Protein AF-G1XHP8-F1 (afdb_monomer_lite)

Secondary structure (DSSP, 8-state):
----PPPPPPP-------------STTB---EEEEGGGEE--S-PPP-HHHHHHHHHHHHHH---TTSGGGPEEEEE-HHHHHT---SS-EE---SSPEEESS-HHHHHHHTTTSPTT--EEEEEEEE---HHHHHHHHHHHH----S-HHHHHHHHHHHHHTT-HHHHHHHHTTS-HHHHHHHHHHHH-HHHHHHHHHHTT-GGGSTT--GGGHHHHHHS-------------------

InterPro domains:
  IPR022198 Protein of unknown function DUF3723 [PF12520] (95-225)

Sequence (240 aa):
MSHTGIPFPQRIADRAGNKRLDSQTQGYRGKCRISTRYLRFNNGRVFSEAKVREWRNIFSLGGCDRYSKDLVLAAIVSHDQLSELDFDGNMIQQASSNIECLYGREMITAAQDYLPLRDDWCTLGPNETVQEFLKAEFLERSVRKDEFTDGEIFRKIRLYAQEGNFESSRKWWSRLSPTKANNLKQLLKNNSLSSKFDSLLKFPGLWPDIQLGMFHTLHGAKCPEVWPFQYQAGYGISVD

pLDDT: mean 70.25, std 18.01, range [29.92, 91.69]

Organism: Arthrobotrys oligospora (strain ATCC 24927 / CBS 115.81 / DSM 1491) (NCBI:txid756982)

Foldseek 3Di:
DDDDDDDDDDDDADDPPPDDDDDDDDQFPAKFKEFPVLEDEPQPDDDDPVVLVLLLLLCVQQNDHLPDPLNAWEWEDEPQQVVQTDRVYDYRPDTPHHIYTLDCPSNLVSCVVRDDDPPRMHMYRYGYDDPPVVSVVVNVVNVVSCPDALQRLVLQLLVCVVVVNNSSNRSSLSNDDPVLNVLSVVQVVPVVSSVVVSVCSVPSVVRRPDHSVCSVVVVVPPPVPDDDDDDDDDDDDDDD

Structure (mmCIF, N/CA/C/O backbone):
data_AF-G1XHP8-F1
#
_entry.id   AF-G1XHP8-F1
#
loop_
_atom_site.group_PDB
_atom_site.id
_atom_site.type_symbol
_atom_site.label_atom_id
_atom_site.label_alt_id
_atom_site.label_comp_id
_atom_site.label_asym_id
_atom_site.label_entity_id
_atom_site.label_seq_id
_atom_site.pdbx_PDB_ins_code
_atom_site.Cartn_x
_atom_site.Cartn_y
_atom_site.Cartn_z
_atom_site.occupancy
_atom_site.B_iso_or_equiv
_atom_site.auth_seq_id
_atom_site.auth_comp_id
_atom_site.auth_asym_id
_atom_site.auth_atom_id
_atom_site.pdbx_PDB_model_num
ATOM 1 N N . MET A 1 1 ? 33.772 6.318 -19.692 1.00 35.09 1 MET A N 1
ATOM 2 C CA . MET A 1 1 ? 32.387 6.725 -19.368 1.00 35.09 1 MET A CA 1
ATOM 3 C C . MET A 1 1 ? 31.715 5.527 -18.724 1.00 35.09 1 MET A C 1
ATOM 5 O O . MET A 1 1 ? 31.544 4.510 -19.379 1.00 35.09 1 MET A O 1
ATOM 9 N N . SER A 1 2 ? 31.538 5.577 -17.408 1.00 29.92 2 SER A N 1
ATOM 10 C CA . SER A 1 2 ? 31.219 4.430 -16.557 1.00 29.92 2 SER A CA 1
ATOM 11 C C . SER A 1 2 ? 29.773 3.964 -16.729 1.00 29.92 2 SER A C 1
ATOM 13 O O . SER A 1 2 ? 28.829 4.733 -16.576 1.00 29.92 2 SER A O 1
ATOM 15 N N . HIS A 1 3 ? 29.624 2.672 -17.019 1.00 35.62 3 HIS A N 1
ATOM 16 C CA . HIS A 1 3 ? 28.369 1.935 -16.984 1.00 35.62 3 HIS A CA 1
ATOM 17 C C . HIS A 1 3 ? 27.844 1.864 -15.545 1.00 35.62 3 HIS A C 1
ATOM 19 O O . HIS A 1 3 ? 28.385 1.127 -14.724 1.00 35.62 3 HIS A O 1
ATOM 25 N N . THR A 1 4 ? 26.780 2.596 -15.228 1.00 35.47 4 THR A N 1
ATOM 26 C CA . THR A 1 4 ? 26.027 2.403 -13.984 1.00 35.47 4 THR A CA 1
ATOM 27 C C . THR A 1 4 ? 24.776 1.591 -14.290 1.00 35.47 4 THR A C 1
ATOM 29 O O . THR A 1 4 ? 23.758 2.094 -14.761 1.00 35.47 4 THR A O 1
ATOM 32 N N . GLY A 1 5 ? 24.871 0.281 -14.049 1.00 34.25 5 GLY A N 1
ATOM 33 C CA . GLY A 1 5 ? 23.693 -0.569 -13.933 1.00 34.25 5 GLY A CA 1
ATOM 34 C C . GLY A 1 5 ? 22.759 -0.008 -12.860 1.00 34.25 5 GLY A C 1
ATOM 35 O O . GLY A 1 5 ? 23.216 0.478 -11.826 1.00 34.25 5 GLY A O 1
ATOM 36 N N . ILE A 1 6 ? 21.454 -0.047 -13.131 1.00 35.53 6 ILE A N 1
ATOM 37 C CA . ILE A 1 6 ? 20.409 0.408 -12.208 1.00 35.53 6 ILE A CA 1
ATOM 38 C C . ILE A 1 6 ? 20.620 -0.307 -10.860 1.00 35.53 6 ILE A C 1
ATOM 40 O O . ILE A 1 6 ? 20.561 -1.541 -10.828 1.00 35.53 6 ILE A O 1
ATOM 44 N N . PRO A 1 7 ? 20.885 0.414 -9.756 1.00 34.94 7 PRO A N 1
ATOM 45 C CA . PRO A 1 7 ? 21.160 -0.226 -8.482 1.00 34.94 7 PRO A CA 1
ATOM 46 C C . PRO A 1 7 ? 19.892 -0.912 -7.968 1.00 34.94 7 PRO A C 1
ATOM 48 O O . PRO A 1 7 ? 18.832 -0.296 -7.823 1.00 34.94 7 PRO A O 1
ATOM 51 N N . PHE A 1 8 ? 20.012 -2.213 -7.702 1.00 37.38 8 PHE A N 1
ATOM 52 C CA . PHE A 1 8 ? 19.005 -2.985 -6.983 1.00 37.38 8 PHE A CA 1
ATOM 53 C C . PHE A 1 8 ? 18.802 -2.389 -5.580 1.00 37.38 8 PHE A C 1
ATOM 55 O O . PHE A 1 8 ? 19.777 -2.009 -4.931 1.00 37.38 8 PHE A O 1
ATOM 62 N N . PRO A 1 9 ? 17.559 -2.287 -5.089 1.00 42.09 9 PRO A N 1
ATOM 63 C CA . PRO A 1 9 ? 17.312 -1.573 -3.849 1.00 42.09 9 PRO A CA 1
ATOM 64 C C . PRO A 1 9 ? 17.673 -2.342 -2.586 1.00 42.09 9 PRO A C 1
ATOM 66 O O . PRO A 1 9 ? 17.340 -3.514 -2.433 1.00 42.09 9 PRO A O 1
ATOM 69 N N . GLN A 1 10 ? 18.289 -1.618 -1.653 1.00 34.91 10 GLN A N 1
ATOM 70 C CA . GLN A 1 10 ? 18.453 -2.022 -0.261 1.00 34.91 10 GLN A CA 1
ATOM 71 C C . GLN A 1 10 ? 17.258 -1.578 0.599 1.00 34.91 10 GLN A C 1
ATOM 73 O O . GLN A 1 10 ? 16.575 -0.603 0.277 1.00 34.91 10 GLN A O 1
ATOM 78 N N . ARG A 1 11 ? 17.023 -2.323 1.692 1.00 35.09 11 ARG A N 1
ATOM 79 C CA . ARG A 1 11 ? 15.952 -2.116 2.683 1.00 35.09 11 ARG A CA 1
ATOM 80 C C . ARG A 1 11 ? 16.054 -0.722 3.309 1.00 35.09 11 ARG A C 1
ATOM 82 O O . ARG A 1 11 ? 17.108 -0.368 3.827 1.00 35.09 11 ARG A O 1
ATOM 89 N N . ILE A 1 12 ? 14.959 0.034 3.318 1.00 40.59 12 ILE A N 1
ATOM 90 C CA . ILE A 1 12 ? 14.854 1.292 4.068 1.00 40.59 12 ILE A CA 1
ATOM 91 C C . ILE A 1 12 ? 13.705 1.137 5.061 1.00 40.59 12 ILE A C 1
ATOM 93 O O . ILE A 1 12 ? 12.582 0.845 4.656 1.00 40.59 12 ILE A O 1
ATOM 97 N N . ALA A 1 13 ? 14.014 1.305 6.346 1.00 33.44 13 ALA A N 1
ATOM 98 C CA . ALA A 1 13 ? 13.025 1.455 7.403 1.00 33.44 13 ALA A CA 1
ATOM 99 C C . ALA A 1 13 ? 12.638 2.934 7.560 1.00 33.44 13 ALA A C 1
ATOM 101 O O . ALA A 1 13 ? 13.472 3.825 7.388 1.00 33.44 13 ALA A O 1
ATOM 102 N N . ASP A 1 14 ? 11.356 3.128 7.853 1.00 38.28 14 ASP A N 1
ATOM 103 C CA . ASP A 1 14 ? 10.617 4.300 8.318 1.00 38.28 14 ASP A CA 1
ATOM 104 C C . ASP A 1 14 ? 11.404 5.619 8.431 1.00 38.28 14 ASP A C 1
ATOM 106 O O . ASP A 1 14 ? 12.180 5.848 9.359 1.00 38.28 14 ASP A O 1
ATOM 110 N N . ARG A 1 15 ? 11.114 6.558 7.521 1.00 38.06 15 ARG A N 1
ATOM 111 C CA . ARG A 1 15 ? 11.310 7.990 7.783 1.00 38.06 15 ARG A CA 1
ATOM 112 C C . ARG A 1 15 ? 9.962 8.615 8.098 1.00 38.06 15 ARG A C 1
ATOM 114 O O . ARG A 1 15 ? 8.991 8.367 7.392 1.00 38.06 15 ARG A O 1
ATOM 121 N N . ALA A 1 16 ? 9.947 9.420 9.160 1.00 37.59 16 ALA A N 1
ATOM 122 C CA . ALA A 1 16 ? 8.802 10.159 9.675 1.00 37.59 16 ALA A CA 1
ATOM 123 C C . ALA A 1 16 ? 7.924 10.718 8.541 1.00 37.59 16 ALA A C 1
ATOM 125 O O . ALA A 1 16 ? 8.321 11.635 7.818 1.00 37.59 16 ALA A O 1
ATOM 126 N N . GLY A 1 17 ? 6.735 10.129 8.387 1.00 34.94 17 GLY A N 1
ATOM 127 C CA . GLY A 1 17 ? 5.731 10.531 7.413 1.00 34.94 17 GLY A CA 1
ATOM 128 C C . GLY A 1 17 ? 5.148 11.889 7.785 1.00 34.94 17 GLY A C 1
ATOM 129 O O . GLY A 1 17 ? 4.108 11.976 8.432 1.00 34.94 17 GLY A O 1
ATOM 130 N N . ASN A 1 18 ? 5.828 12.966 7.395 1.00 32.00 18 ASN A N 1
ATOM 131 C CA . ASN A 1 18 ? 5.310 14.316 7.556 1.00 32.00 18 ASN A CA 1
ATOM 132 C C . ASN A 1 18 ? 4.113 14.547 6.620 1.00 32.00 18 ASN A C 1
ATOM 134 O O . ASN A 1 18 ? 4.230 14.435 5.399 1.00 32.00 18 ASN A O 1
ATOM 138 N N . LYS A 1 19 ? 2.981 14.901 7.247 1.00 38.28 19 LYS A N 1
ATOM 139 C CA . LYS A 1 19 ? 1.813 15.640 6.734 1.00 38.28 19 LYS A CA 1
ATOM 140 C C . LYS A 1 19 ? 1.679 15.679 5.208 1.00 38.28 19 LYS A C 1
ATOM 142 O O . LYS A 1 19 ? 2.016 16.688 4.594 1.00 38.28 19 LYS A O 1
ATOM 147 N N . ARG A 1 20 ? 1.096 14.643 4.595 1.00 35.75 20 ARG A N 1
ATOM 148 C CA . ARG A 1 20 ? 0.536 14.772 3.241 1.00 35.75 20 ARG A CA 1
ATOM 149 C C . ARG A 1 20 ? -0.756 13.972 3.011 1.00 35.75 20 ARG A C 1
ATOM 151 O O . ARG A 1 20 ? -0.773 12.746 3.088 1.00 35.75 20 ARG A O 1
ATOM 158 N N . LEU A 1 21 ? -1.759 14.763 2.623 1.00 40.25 21 LEU A N 1
ATOM 159 C CA . LEU A 1 21 ? -2.817 14.555 1.628 1.00 40.25 21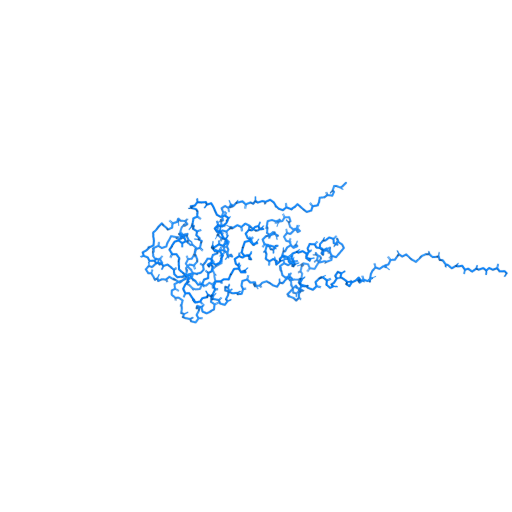 LEU A CA 1
ATOM 160 C C . LEU A 1 21 ? -4.255 14.159 2.033 1.00 40.25 21 LEU A C 1
ATOM 162 O O . LEU A 1 21 ? -4.504 13.152 2.695 1.00 40.25 21 LEU A O 1
ATOM 166 N N . ASP A 1 22 ? -5.121 14.998 1.446 1.00 39.06 22 ASP A N 1
ATOM 167 C CA . ASP A 1 22 ? -6.437 14.841 0.819 1.00 39.06 22 ASP A CA 1
ATOM 168 C C . ASP A 1 22 ? -7.721 14.821 1.657 1.00 39.06 22 ASP A C 1
ATOM 170 O O . ASP A 1 22 ? -8.231 13.802 2.110 1.00 39.06 22 ASP A O 1
ATOM 174 N N . SER A 1 23 ? -8.284 16.028 1.748 1.00 41.09 23 SER A N 1
ATOM 175 C CA . SER A 1 23 ? -9.641 16.399 2.125 1.00 41.09 23 SER A CA 1
ATOM 176 C C . SER A 1 23 ? -10.581 16.312 0.914 1.00 41.09 23 SER A C 1
ATOM 178 O O . SER A 1 23 ? -10.707 17.286 0.172 1.00 41.09 23 SER A O 1
ATOM 180 N N . GLN A 1 24 ? -11.235 15.170 0.687 1.00 43.41 24 GLN A N 1
ATOM 181 C CA . GLN A 1 24 ? -12.361 15.097 -0.267 1.00 43.41 24 GLN A CA 1
ATOM 182 C C . GLN A 1 24 ? -13.578 14.300 0.228 1.00 43.41 24 GLN A C 1
ATOM 184 O O . GLN A 1 24 ? -14.598 14.276 -0.455 1.00 43.41 24 GLN A O 1
ATOM 189 N N . THR A 1 25 ? -13.536 13.712 1.425 1.00 47.50 25 THR A N 1
ATOM 190 C CA . THR A 1 25 ? -14.669 12.956 1.982 1.00 47.50 25 THR A CA 1
ATOM 191 C C . THR A 1 25 ? -15.315 13.713 3.137 1.00 47.50 25 THR A C 1
ATOM 193 O O . THR A 1 25 ? -14.674 14.002 4.148 1.00 47.50 25 THR A O 1
ATOM 196 N N . GLN A 1 26 ? -16.602 14.030 2.996 1.00 45.69 26 GLN A N 1
ATOM 197 C CA . GLN A 1 26 ? -17.422 14.574 4.076 1.00 45.69 26 GLN A CA 1
ATOM 198 C C . GLN A 1 26 ? -17.461 13.556 5.234 1.00 45.69 26 GLN A C 1
ATOM 200 O O . GLN A 1 26 ? -17.794 12.396 5.014 1.00 45.69 26 GLN A O 1
ATOM 205 N N . GLY A 1 27 ? -17.069 13.973 6.444 1.00 56.28 27 GLY A N 1
ATOM 206 C CA . GLY A 1 27 ? -16.978 13.098 7.627 1.00 56.28 27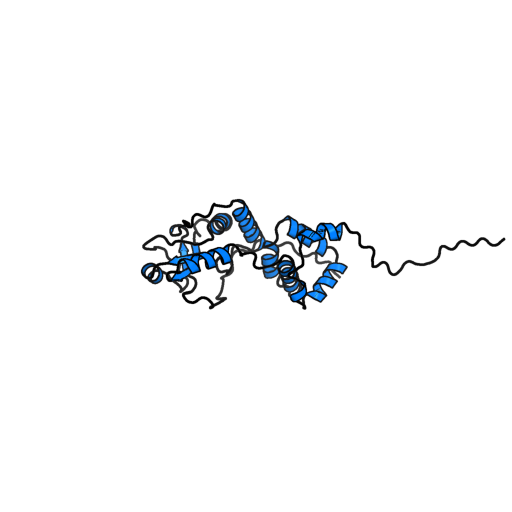 GLY A CA 1
ATOM 207 C C . GLY A 1 27 ? -15.578 12.553 7.949 1.00 56.28 27 GLY A C 1
ATOM 208 O O . GLY A 1 27 ? -15.402 11.937 8.999 1.00 56.28 27 GLY A O 1
ATOM 209 N N . TYR A 1 28 ? -14.571 12.814 7.109 1.00 63.72 28 TYR A N 1
ATOM 210 C CA . TYR A 1 28 ? -13.183 12.462 7.412 1.00 63.72 28 TYR A CA 1
ATOM 211 C C . TYR A 1 28 ? -12.579 13.436 8.435 1.00 63.72 28 TYR A C 1
ATOM 213 O O . TYR A 1 28 ? -12.455 14.633 8.169 1.00 63.72 28 TYR A O 1
ATOM 221 N N . ARG A 1 29 ? -12.182 12.922 9.606 1.00 64.56 29 ARG A N 1
ATOM 222 C CA . ARG A 1 29 ? -11.625 13.727 10.715 1.00 64.56 29 ARG A CA 1
ATOM 223 C C . ARG A 1 29 ? -10.098 13.790 10.746 1.00 64.56 29 ARG A C 1
ATOM 225 O O . ARG A 1 29 ? -9.539 14.584 11.493 1.00 64.56 29 ARG A O 1
ATOM 232 N N . GLY A 1 30 ? -9.423 12.993 9.920 1.00 71.00 30 GLY A N 1
ATOM 233 C CA . GLY A 1 30 ? -7.965 12.909 9.885 1.00 71.00 30 GLY A CA 1
ATOM 234 C C . GLY A 1 30 ? -7.466 11.486 10.098 1.00 71.00 30 GLY A C 1
ATOM 235 O O . GLY A 1 30 ? -8.184 10.521 9.845 1.00 71.00 30 GLY A O 1
ATOM 236 N N . LYS A 1 31 ? -6.212 11.360 10.537 1.00 78.81 31 LYS A N 1
ATOM 237 C CA . LYS A 1 31 ? -5.545 10.076 10.773 1.00 78.81 31 LYS A CA 1
ATOM 238 C C . LYS A 1 31 ? -5.202 9.936 12.252 1.00 78.81 31 LYS A C 1
ATOM 240 O O . LYS A 1 31 ? -4.609 10.856 12.802 1.00 78.81 31 LYS A O 1
ATOM 245 N N . CYS A 1 32 ? -5.495 8.793 12.861 1.00 80.88 32 CYS A N 1
ATOM 246 C CA . CYS A 1 32 ? -5.086 8.489 14.236 1.00 80.88 32 CYS A CA 1
ATOM 247 C C . CYS A 1 32 ? -4.262 7.197 14.305 1.00 80.88 32 CYS A C 1
ATOM 249 O O . CYS A 1 32 ? -4.297 6.363 13.392 1.00 80.88 32 CYS A O 1
ATOM 251 N N . ARG A 1 33 ? -3.482 7.042 15.379 1.00 86.00 33 ARG A N 1
ATOM 252 C CA . ARG A 1 33 ? -2.693 5.832 15.648 1.00 86.00 33 ARG A CA 1
ATOM 253 C C . ARG A 1 33 ? -3.411 4.992 16.689 1.00 86.00 33 ARG A C 1
ATOM 255 O O . ARG A 1 33 ? -3.658 5.463 17.797 1.00 86.00 33 ARG A O 1
ATOM 262 N N . ILE A 1 34 ? -3.669 3.733 16.367 1.00 85.06 34 ILE A N 1
ATOM 263 C CA . ILE A 1 34 ? -4.301 2.800 17.300 1.00 85.06 34 ILE A CA 1
ATOM 264 C C . ILE A 1 34 ? -3.567 1.469 17.318 1.00 85.06 34 ILE A C 1
ATOM 266 O O . ILE A 1 34 ? -3.048 1.025 16.291 1.00 85.06 34 ILE A O 1
ATOM 270 N N . SER A 1 35 ? -3.567 0.805 18.472 1.00 86.31 35 SER A N 1
ATOM 271 C CA . SER A 1 35 ? -3.122 -0.583 18.543 1.00 86.31 35 SER A CA 1
ATOM 272 C C . SER A 1 35 ? -4.072 -1.507 17.774 1.00 86.31 35 SER A C 1
ATOM 274 O O . SER A 1 35 ? -5.296 -1.448 17.912 1.00 86.31 35 SER A O 1
ATOM 276 N N . THR A 1 36 ? -3.485 -2.421 17.006 1.00 85.81 36 THR A N 1
ATOM 277 C CA . THR A 1 36 ? -4.177 -3.441 16.206 1.00 85.81 36 THR A CA 1
ATOM 278 C C . THR A 1 36 ? -5.080 -4.352 17.043 1.00 85.81 36 THR A C 1
ATOM 280 O O . THR A 1 36 ? -6.039 -4.910 16.511 1.00 85.81 36 THR A O 1
ATOM 283 N N . ARG A 1 37 ? -4.853 -4.447 18.363 1.00 87.00 37 ARG A N 1
ATOM 284 C CA . ARG A 1 37 ? -5.683 -5.227 19.301 1.00 87.00 37 ARG A CA 1
ATOM 285 C C . ARG A 1 37 ? -7.143 -4.763 19.368 1.00 87.00 37 ARG A C 1
ATOM 287 O O . ARG A 1 37 ? -8.032 -5.587 19.604 1.00 87.00 37 ARG A O 1
ATOM 294 N N . TYR A 1 38 ? -7.377 -3.467 19.147 1.00 87.69 38 TYR A N 1
ATOM 295 C CA . TYR A 1 38 ? -8.698 -2.837 19.215 1.00 87.69 38 TYR A CA 1
ATOM 296 C C . TYR A 1 38 ? -9.468 -2.927 17.895 1.00 87.69 38 TYR A C 1
ATOM 298 O O . TYR A 1 38 ? -10.616 -2.503 17.826 1.00 87.69 38 TYR A O 1
ATOM 306 N N . LEU A 1 39 ? -8.865 -3.478 16.840 1.00 88.31 39 LEU A N 1
ATOM 307 C CA . LEU A 1 39 ? -9.502 -3.583 15.533 1.00 88.31 39 LEU A CA 1
ATOM 308 C C . LEU A 1 39 ? -10.309 -4.873 15.409 1.00 88.31 39 LEU A C 1
ATOM 310 O O . LEU A 1 39 ? -9.909 -5.942 15.888 1.00 88.31 39 LEU A O 1
ATOM 314 N N . ARG A 1 40 ? -11.436 -4.791 14.707 1.00 89.56 40 ARG A N 1
ATOM 315 C CA . ARG A 1 40 ? -12.266 -5.942 14.336 1.00 89.56 40 ARG A CA 1
ATOM 316 C C . ARG A 1 40 ? -12.617 -5.881 12.859 1.00 89.56 40 ARG A C 1
ATOM 318 O O . ARG A 1 40 ? -12.862 -4.814 12.313 1.00 89.56 40 ARG A O 1
ATOM 325 N N . PHE A 1 41 ? -12.646 -7.044 12.218 1.00 87.19 41 PHE A N 1
ATOM 326 C CA . PHE A 1 41 ? -12.898 -7.190 10.785 1.00 87.19 41 PHE A CA 1
ATOM 327 C C . PHE A 1 41 ? -14.066 -8.157 10.586 1.00 87.19 41 PHE A C 1
ATOM 329 O O . PHE A 1 41 ? -13.854 -9.334 10.294 1.00 87.19 41 PHE A O 1
ATOM 336 N N . ASN A 1 42 ? -15.290 -7.662 10.785 1.00 78.81 42 ASN A N 1
ATOM 337 C CA . ASN A 1 42 ? -16.506 -8.486 10.838 1.00 78.81 42 ASN A CA 1
ATOM 338 C C . ASN A 1 42 ? -17.411 -8.330 9.603 1.00 78.81 42 ASN A C 1
ATOM 340 O O . ASN A 1 42 ? -18.535 -8.814 9.581 1.00 78.81 42 ASN A O 1
ATOM 344 N N . ASN A 1 43 ? -16.895 -7.726 8.535 1.00 72.94 43 ASN A N 1
ATOM 345 C CA . ASN A 1 43 ? -17.610 -7.422 7.290 1.00 72.94 43 ASN A CA 1
ATOM 346 C C . ASN A 1 43 ? -17.961 -8.644 6.403 1.00 72.94 43 ASN A C 1
ATOM 348 O O . ASN A 1 43 ? -18.209 -8.478 5.210 1.00 72.94 43 ASN A O 1
ATOM 352 N N . GLY A 1 44 ? -17.885 -9.873 6.924 1.00 72.69 44 GLY A N 1
ATOM 353 C CA . GLY A 1 44 ? -18.167 -11.106 6.175 1.00 72.69 44 GLY A CA 1
ATOM 354 C C . GLY A 1 44 ? -17.177 -11.449 5.051 1.00 72.69 44 GLY A C 1
ATOM 355 O O . GLY A 1 44 ? -17.376 -12.436 4.344 1.00 72.69 44 GLY A O 1
ATOM 356 N N . ARG A 1 45 ? -16.092 -10.682 4.855 1.00 75.56 45 ARG A N 1
ATOM 357 C CA . ARG A 1 45 ? -15.125 -10.960 3.783 1.00 75.56 45 ARG A CA 1
ATOM 358 C C . ARG A 1 45 ? -14.251 -12.158 4.126 1.00 75.56 45 ARG A C 1
ATOM 360 O O . ARG A 1 45 ? -13.593 -12.197 5.170 1.00 75.56 45 ARG A O 1
ATOM 367 N N . VAL A 1 46 ? -14.162 -13.087 3.178 1.00 82.62 46 VAL A N 1
ATOM 368 C CA . VAL A 1 46 ? -13.250 -14.232 3.253 1.00 82.62 46 VAL A CA 1
ATOM 369 C C . VAL A 1 46 ? -11.806 -13.737 3.266 1.00 82.62 46 VAL A C 1
ATOM 371 O O . VAL A 1 46 ? -11.417 -12.876 2.473 1.00 82.62 46 VAL A O 1
ATOM 374 N N . PHE A 1 47 ? -11.022 -14.267 4.200 1.00 85.50 47 PHE A N 1
ATOM 375 C CA . PHE A 1 47 ? -9.597 -13.984 4.289 1.00 85.50 47 PHE A CA 1
ATOM 376 C C . PHE A 1 47 ? -8.861 -14.558 3.080 1.00 85.50 47 PHE A C 1
ATOM 378 O O . PHE A 1 47 ? -9.095 -15.698 2.687 1.00 85.50 47 PHE A O 1
ATOM 385 N N . SER A 1 48 ? -7.976 -13.764 2.478 1.00 86.44 48 SER A N 1
ATOM 386 C CA . SER A 1 48 ? -7.292 -14.138 1.238 1.00 86.44 48 SER A CA 1
ATOM 387 C C . SER A 1 48 ? -5.778 -14.155 1.407 1.00 86.44 48 SER A C 1
ATOM 389 O O . SER A 1 48 ? -5.116 -13.123 1.295 1.00 86.44 48 SER A O 1
ATOM 391 N N . GLU A 1 49 ? -5.214 -15.352 1.551 1.00 88.00 49 GLU A N 1
ATOM 392 C CA . GLU A 1 49 ? -3.762 -15.583 1.576 1.00 88.00 49 GLU A CA 1
ATOM 393 C C . GLU A 1 49 ? -3.039 -15.034 0.338 1.00 88.00 49 GLU A C 1
ATOM 395 O O . GLU A 1 49 ? -1.915 -14.541 0.416 1.00 88.00 49 GLU A O 1
ATOM 40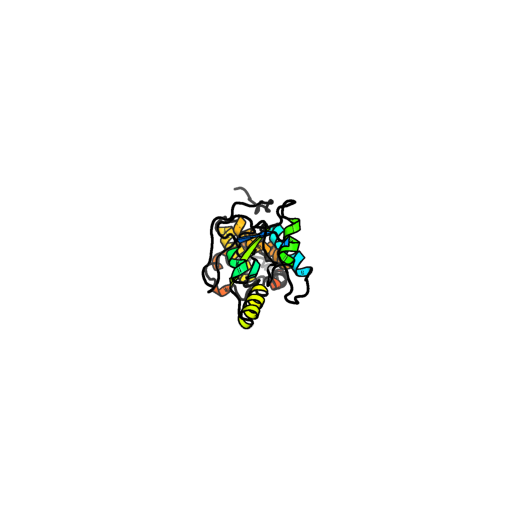0 N N . ALA A 1 50 ? -3.692 -15.064 -0.828 1.00 82.31 50 ALA A N 1
ATOM 401 C CA . ALA A 1 50 ? -3.136 -14.472 -2.042 1.00 82.31 50 ALA A CA 1
ATOM 402 C C . ALA A 1 50 ? -2.914 -12.957 -1.898 1.00 82.31 50 ALA A C 1
ATOM 404 O O . ALA A 1 50 ? -1.873 -12.454 -2.316 1.00 82.31 50 ALA A O 1
ATOM 405 N N . LYS A 1 51 ? -3.838 -12.256 -1.227 1.00 83.12 51 LYS A N 1
ATOM 406 C CA . LYS A 1 51 ? -3.725 -10.812 -0.966 1.00 83.12 51 LYS A CA 1
ATOM 407 C C . LYS A 1 51 ? -2.680 -10.518 0.103 1.00 83.12 51 LYS A C 1
ATOM 409 O O . LYS A 1 51 ? -1.982 -9.518 0.007 1.00 83.12 51 LYS A O 1
ATOM 414 N N . VAL A 1 52 ? -2.524 -11.394 1.097 1.00 87.50 52 VAL A N 1
ATOM 415 C CA . VAL A 1 52 ? -1.431 -11.279 2.077 1.00 87.50 52 VAL A CA 1
ATOM 416 C C . VAL A 1 52 ? -0.076 -11.357 1.368 1.00 87.50 52 VAL A C 1
ATOM 418 O O . VAL A 1 52 ? 0.792 -10.521 1.605 1.00 87.50 52 VAL A O 1
ATOM 421 N N . ARG A 1 53 ? 0.110 -12.319 0.452 1.00 85.56 53 ARG A N 1
ATOM 422 C CA . ARG A 1 53 ? 1.344 -12.424 -0.352 1.00 85.56 53 ARG A CA 1
ATOM 423 C C . ARG A 1 53 ? 1.592 -11.186 -1.209 1.00 85.56 53 ARG A C 1
ATOM 425 O O . ARG A 1 53 ? 2.731 -10.747 -1.326 1.00 85.56 53 ARG A O 1
ATOM 432 N N . GLU A 1 54 ? 0.541 -10.621 -1.786 1.00 82.12 54 GLU A N 1
ATOM 433 C CA . GLU A 1 54 ? 0.620 -9.372 -2.538 1.00 82.12 54 GLU A CA 1
ATOM 434 C C . GLU A 1 54 ? 1.092 -8.206 -1.657 1.00 82.12 54 GLU A C 1
ATOM 436 O O . GLU A 1 54 ? 2.071 -7.544 -1.997 1.00 82.12 54 GLU A O 1
ATOM 441 N N . TRP A 1 55 ? 0.502 -8.026 -0.471 1.00 85.50 55 TRP A N 1
ATOM 442 C CA . TRP A 1 55 ? 0.947 -7.017 0.495 1.00 85.50 55 TRP A CA 1
ATOM 443 C C . TRP A 1 55 ? 2.393 -7.219 0.951 1.00 85.50 55 TRP A C 1
ATOM 445 O O . TRP A 1 55 ? 3.147 -6.252 1.029 1.00 85.50 55 TRP A O 1
ATOM 455 N N . ARG A 1 56 ? 2.823 -8.463 1.184 1.00 85.88 56 ARG A N 1
ATOM 456 C CA . ARG A 1 56 ? 4.232 -8.770 1.482 1.00 85.88 56 ARG A CA 1
ATOM 457 C C . ARG A 1 56 ? 5.155 -8.330 0.349 1.00 85.88 56 ARG A C 1
ATOM 459 O O . ARG A 1 56 ? 6.185 -7.714 0.605 1.00 85.88 56 ARG A O 1
ATOM 466 N N . ASN A 1 57 ? 4.778 -8.576 -0.906 1.00 81.50 57 ASN A N 1
ATOM 467 C CA . ASN A 1 57 ? 5.550 -8.087 -2.049 1.00 81.50 57 ASN A CA 1
ATOM 468 C C . ASN A 1 57 ? 5.611 -6.553 -2.058 1.00 81.50 57 ASN A C 1
ATOM 470 O O . ASN A 1 57 ? 6.702 -5.995 -2.215 1.00 81.50 57 ASN A O 1
ATOM 474 N N . ILE A 1 58 ? 4.480 -5.883 -1.803 1.00 79.94 58 ILE A N 1
ATOM 475 C CA . ILE A 1 58 ? 4.406 -4.421 -1.696 1.00 79.94 58 ILE A CA 1
ATOM 476 C C . ILE A 1 58 ? 5.392 -3.907 -0.639 1.00 79.94 58 ILE A C 1
ATOM 478 O O . ILE A 1 58 ? 6.216 -3.041 -0.943 1.00 79.94 58 ILE A O 1
ATOM 482 N N . PHE A 1 59 ? 5.370 -4.480 0.565 1.00 82.56 59 PHE A N 1
ATOM 483 C CA . PHE A 1 59 ? 6.247 -4.086 1.671 1.00 82.56 59 PHE A CA 1
ATOM 484 C C . PHE A 1 59 ? 7.715 -4.414 1.421 1.00 82.56 59 PHE A C 1
ATOM 486 O O . PHE A 1 59 ? 8.585 -3.604 1.736 1.00 82.56 59 PHE A O 1
ATOM 493 N N . SER A 1 60 ? 8.008 -5.554 0.793 1.00 79.88 60 SER A N 1
ATOM 494 C CA . SER A 1 60 ? 9.382 -5.951 0.473 1.00 79.88 60 SER A CA 1
ATOM 495 C C . SER A 1 60 ? 10.092 -4.968 -0.463 1.00 79.88 60 SER A C 1
ATOM 497 O O . SER A 1 60 ? 11.305 -4.790 -0.357 1.00 79.88 60 SER A O 1
ATOM 499 N N . LEU A 1 61 ? 9.344 -4.323 -1.364 1.00 72.38 61 LEU A N 1
ATOM 500 C CA . LEU A 1 61 ? 9.880 -3.442 -2.404 1.00 72.38 61 LEU A CA 1
ATOM 501 C C . LEU A 1 61 ? 9.720 -1.953 -2.071 1.00 72.38 61 LEU A C 1
ATOM 503 O O . LEU A 1 61 ? 10.601 -1.156 -2.399 1.00 72.38 61 LEU A O 1
ATOM 507 N N . GLY A 1 62 ? 8.597 -1.571 -1.457 1.00 68.94 62 GLY A N 1
ATOM 508 C CA . GLY A 1 62 ? 8.226 -0.180 -1.182 1.00 68.94 62 GLY A CA 1
ATOM 509 C C . GLY A 1 62 ? 8.388 0.258 0.275 1.00 68.94 62 GLY A C 1
ATOM 510 O O . GLY A 1 62 ? 8.274 1.454 0.545 1.00 68.94 62 GLY A O 1
ATOM 511 N N . GLY A 1 63 ? 8.662 -0.679 1.189 1.00 74.62 63 GLY A N 1
ATOM 512 C CA . GLY A 1 63 ? 8.617 -0.454 2.634 1.00 74.62 63 GLY A CA 1
ATOM 513 C C . GLY A 1 63 ? 7.191 -0.479 3.198 1.00 74.62 63 GLY A C 1
ATOM 514 O O . GLY A 1 63 ? 6.208 -0.508 2.456 1.00 74.62 63 GLY A O 1
ATOM 515 N N . CYS A 1 64 ? 7.078 -0.466 4.526 1.00 77.12 64 CYS A N 1
ATOM 516 C CA . CYS A 1 64 ? 5.808 -0.463 5.257 1.00 77.12 64 CYS A CA 1
ATOM 517 C C . CYS A 1 64 ? 5.530 0.925 5.871 1.00 77.12 64 CYS A C 1
ATOM 519 O O . CYS A 1 64 ? 5.444 1.084 7.086 1.00 77.12 64 CYS A O 1
ATOM 521 N N . ASP A 1 65 ? 5.388 1.949 5.024 1.00 75.69 65 ASP A N 1
ATOM 522 C CA . ASP A 1 65 ? 5.072 3.313 5.474 1.00 75.69 65 ASP A CA 1
ATOM 523 C C . ASP A 1 65 ? 3.606 3.425 5.917 1.00 75.69 65 ASP A C 1
ATOM 525 O O . ASP A 1 65 ? 2.712 3.701 5.111 1.00 75.69 65 ASP A O 1
ATOM 529 N N . ARG A 1 66 ? 3.355 3.200 7.211 1.00 74.56 66 ARG A N 1
ATOM 530 C CA . ARG A 1 66 ? 2.011 3.192 7.818 1.00 74.56 66 ARG A CA 1
ATOM 531 C C . ARG A 1 66 ? 1.230 4.495 7.620 1.00 74.56 66 ARG A C 1
ATOM 533 O O . ARG A 1 66 ? 0.004 4.463 7.652 1.00 74.56 66 ARG A O 1
ATOM 540 N N . TYR A 1 67 ? 1.903 5.618 7.365 1.00 71.50 67 TYR A N 1
ATOM 541 C CA . TYR A 1 67 ? 1.251 6.909 7.119 1.00 71.50 67 TYR A CA 1
ATOM 542 C C . TYR A 1 67 ? 0.849 7.121 5.657 1.00 71.50 67 TYR A C 1
ATOM 544 O O . TYR A 1 67 ? 0.040 8.020 5.364 1.00 71.50 67 TYR A O 1
ATOM 552 N N . SER A 1 68 ? 1.383 6.301 4.746 1.00 71.88 68 SER A N 1
ATOM 553 C CA . SER A 1 68 ? 1.006 6.305 3.337 1.00 71.88 68 SER A CA 1
ATOM 554 C C . SER A 1 68 ? -0.504 6.165 3.203 1.00 71.88 68 SER A C 1
ATOM 556 O O . SER A 1 68 ? -1.127 5.358 3.890 1.00 71.88 68 SER A O 1
ATOM 558 N N . LYS A 1 69 ? -1.097 6.906 2.262 1.00 69.56 69 LYS A N 1
ATOM 559 C CA . LYS A 1 69 ? -2.520 6.775 1.910 1.00 69.56 69 LYS A CA 1
ATOM 560 C C . LYS A 1 69 ? -2.919 5.326 1.609 1.00 69.56 69 LYS A C 1
ATOM 562 O O . LYS A 1 69 ? -4.047 4.929 1.870 1.00 69.56 69 LYS A O 1
ATOM 567 N N . ASP A 1 70 ? -1.973 4.532 1.111 1.00 69.44 70 ASP A N 1
ATOM 568 C CA . ASP A 1 70 ? -2.199 3.134 0.775 1.00 69.44 70 ASP A CA 1
ATOM 569 C C . ASP A 1 70 ? -2.316 2.249 2.026 1.00 69.44 70 ASP A C 1
ATOM 571 O O . ASP A 1 70 ? -2.956 1.202 1.950 1.00 69.44 70 ASP A O 1
ATOM 575 N N . LEU A 1 71 ? -1.747 2.652 3.170 1.00 74.38 71 LEU A N 1
ATOM 576 C CA . LEU A 1 71 ? -1.726 1.865 4.414 1.00 74.38 71 LEU A CA 1
ATOM 577 C C . LEU A 1 71 ? -2.665 2.400 5.505 1.00 74.38 71 LEU A C 1
ATOM 579 O O . LEU A 1 71 ? -2.678 1.873 6.617 1.00 74.38 71 LEU A O 1
ATOM 583 N N . VAL A 1 72 ? -3.495 3.396 5.179 1.00 78.25 72 VAL A N 1
ATOM 584 C CA . VAL A 1 72 ? -4.573 3.854 6.062 1.00 78.25 72 VAL A CA 1
ATOM 585 C C . VAL A 1 72 ? -5.746 2.877 5.993 1.00 78.25 72 VAL A C 1
ATOM 587 O O . VAL A 1 72 ? -6.253 2.544 4.915 1.00 78.25 72 VAL A O 1
ATOM 590 N N . LEU A 1 73 ? -6.189 2.426 7.161 1.00 80.38 73 LEU A N 1
ATOM 591 C CA . LEU A 1 73 ? -7.375 1.596 7.332 1.00 80.38 73 LEU A CA 1
ATOM 592 C C . LEU A 1 73 ? -8.619 2.480 7.416 1.00 80.38 73 LEU A C 1
ATOM 594 O O . LEU A 1 73 ? -8.660 3.395 8.238 1.00 80.38 73 LEU A O 1
ATOM 598 N N . ALA A 1 74 ? -9.650 2.186 6.625 1.00 79.00 74 ALA A N 1
ATOM 599 C CA . ALA A 1 74 ? -10.954 2.799 6.852 1.00 79.00 74 ALA A CA 1
ATOM 600 C C . ALA A 1 74 ? -11.708 2.029 7.933 1.00 79.00 74 ALA A C 1
ATOM 602 O O . ALA A 1 74 ? -11.863 0.802 7.861 1.00 79.00 74 ALA A O 1
ATOM 603 N N . ALA A 1 75 ? -12.211 2.778 8.902 1.00 80.50 75 ALA A N 1
ATOM 604 C CA . ALA A 1 75 ? -13.041 2.264 9.970 1.00 80.50 75 ALA A CA 1
ATOM 605 C C . ALA A 1 75 ? -14.306 3.096 10.124 1.00 80.50 75 ALA A C 1
ATOM 607 O O . ALA A 1 75 ? -14.310 4.303 9.862 1.00 80.50 75 ALA A O 1
ATOM 608 N N . ILE A 1 76 ? -15.357 2.416 10.566 1.00 79.12 76 ILE A N 1
ATOM 609 C CA . ILE A 1 76 ? -16.584 3.052 11.019 1.00 79.12 76 ILE A CA 1
ATOM 610 C C . ILE A 1 76 ? -16.468 3.194 12.525 1.00 79.12 76 ILE A C 1
ATOM 612 O O . ILE A 1 76 ? -16.146 2.235 13.228 1.00 79.12 76 ILE A O 1
ATOM 616 N N . VAL A 1 77 ? -16.727 4.401 13.000 1.00 79.56 77 VAL A N 1
ATOM 617 C CA . VAL A 1 77 ? -16.684 4.728 14.418 1.00 79.56 77 VAL A CA 1
ATOM 618 C C . VAL A 1 77 ? -17.955 5.467 14.808 1.00 79.56 77 VAL A C 1
ATOM 620 O O . VAL A 1 77 ? -18.490 6.273 14.042 1.00 79.56 77 VAL A O 1
ATOM 623 N N . SER A 1 78 ? -18.451 5.161 16.002 1.00 81.06 78 SER A N 1
ATOM 624 C CA . SER A 1 78 ? -19.509 5.937 16.647 1.00 81.06 78 SER A CA 1
ATOM 625 C C . SER A 1 78 ? -18.996 7.316 17.069 1.00 81.06 78 SER A C 1
ATOM 627 O O . SER A 1 78 ? -17.788 7.566 17.111 1.00 81.06 78 SER A O 1
ATOM 629 N N . HIS A 1 79 ? -19.922 8.215 17.403 1.00 79.62 79 HIS A N 1
ATOM 630 C CA . HIS A 1 79 ? -19.572 9.540 17.910 1.00 79.62 79 HIS A CA 1
ATOM 631 C C . HIS A 1 79 ? -18.740 9.469 19.200 1.00 79.62 79 HIS A C 1
ATOM 633 O O . HIS A 1 79 ? -17.735 10.167 19.322 1.00 79.62 79 HIS A O 1
ATOM 639 N N . ASP A 1 80 ? -19.092 8.559 20.109 1.00 81.94 80 ASP A N 1
ATOM 640 C CA . ASP A 1 80 ? -18.365 8.365 21.366 1.00 81.94 80 ASP A CA 1
ATOM 641 C C . ASP A 1 80 ? -16.931 7.893 21.100 1.00 81.94 80 ASP A C 1
ATOM 643 O O . ASP A 1 80 ? -15.974 8.486 21.595 1.00 81.94 80 ASP A O 1
ATOM 647 N N . GLN A 1 81 ? -16.763 6.907 20.213 1.00 81.81 81 GLN A N 1
ATOM 648 C CA . GLN A 1 81 ? -15.439 6.419 19.820 1.00 81.81 81 GLN A CA 1
ATOM 649 C C . GLN A 1 81 ? -14.579 7.514 19.190 1.00 81.81 81 GLN A C 1
ATOM 651 O O . GLN A 1 81 ? -13.386 7.556 19.459 1.00 81.81 81 GLN A O 1
ATOM 656 N N . LEU A 1 82 ? -15.156 8.403 18.374 1.00 78.88 82 LEU A N 1
ATOM 657 C CA . LEU A 1 82 ? -14.426 9.521 17.764 1.00 78.88 82 LEU A CA 1
ATOM 658 C C . LEU A 1 82 ? -13.823 10.467 18.798 1.00 78.88 82 LEU A C 1
ATOM 660 O O . LEU A 1 82 ? -12.713 10.948 18.583 1.00 78.88 82 LEU A O 1
ATOM 664 N N . SER A 1 83 ? -14.538 10.726 19.894 1.00 81.25 83 SER A N 1
ATOM 665 C CA . SER A 1 83 ? -14.065 11.610 20.965 1.00 81.25 83 SER A CA 1
ATOM 666 C C . SER A 1 83 ? -12.853 11.050 21.718 1.00 81.25 83 SER A C 1
ATOM 668 O O . SER A 1 83 ? -12.082 11.809 22.299 1.00 81.25 83 SER A O 1
ATOM 670 N N . GLU A 1 84 ? -12.651 9.732 21.659 1.00 82.31 84 GLU A N 1
ATOM 671 C CA . GLU A 1 84 ? -11.511 9.035 22.260 1.00 82.31 84 GLU A CA 1
ATOM 672 C C . GLU A 1 84 ? -10.292 8.960 21.327 1.00 82.31 84 GLU A C 1
ATOM 674 O O . GLU A 1 84 ? -9.212 8.541 21.753 1.00 82.31 84 GLU A O 1
ATOM 679 N N . LEU A 1 85 ? -10.441 9.323 20.046 1.00 81.94 85 LEU A N 1
ATOM 680 C CA . LEU A 1 85 ? -9.347 9.231 19.085 1.00 81.94 85 LEU A CA 1
ATOM 681 C C . LEU A 1 85 ? -8.408 10.436 19.179 1.00 81.94 85 LEU A C 1
ATOM 683 O O . LEU A 1 85 ? -8.834 11.587 19.162 1.00 81.94 85 LEU A O 1
ATOM 687 N N . ASP A 1 86 ? -7.104 10.158 19.172 1.00 81.12 86 ASP A N 1
ATOM 688 C CA . ASP A 1 86 ? -6.062 11.180 19.090 1.00 81.12 86 ASP A CA 1
ATOM 689 C C . ASP A 1 86 ? -5.633 11.401 17.628 1.00 81.12 86 ASP A C 1
ATOM 691 O O . ASP A 1 86 ? -5.046 10.521 16.984 1.00 81.12 86 ASP A O 1
ATOM 695 N N . PHE A 1 87 ? -5.926 12.594 17.108 1.00 76.75 87 PHE A N 1
ATOM 696 C CA . PHE A 1 87 ? -5.545 13.038 15.761 1.00 76.75 87 PHE A CA 1
ATOM 697 C C . PHE A 1 87 ? -4.268 13.892 15.732 1.00 76.75 87 PHE A C 1
ATOM 699 O O . PHE A 1 87 ? -3.767 14.206 14.649 1.00 76.75 87 PHE A O 1
ATOM 706 N N . ASP A 1 88 ? -3.716 14.227 16.897 1.00 72.62 88 ASP A N 1
ATOM 707 C CA . ASP A 1 88 ? -2.456 14.959 17.049 1.00 72.62 88 ASP A CA 1
ATOM 708 C C . ASP A 1 88 ? -1.236 14.038 16.880 1.00 72.62 88 ASP A C 1
ATOM 710 O O . ASP A 1 88 ? -0.096 14.492 16.755 1.00 72.62 88 ASP A O 1
ATOM 714 N N . GLY A 1 89 ? -1.480 12.730 16.776 1.00 67.81 89 GLY A N 1
ATOM 715 C CA . GLY A 1 89 ? -0.498 11.729 16.375 1.00 67.81 89 GLY A CA 1
ATOM 716 C C . GLY A 1 89 ? 0.060 10.912 17.533 1.00 67.81 89 GLY A C 1
ATOM 717 O O . GLY A 1 89 ? 0.992 10.121 17.313 1.00 67.81 89 GLY A O 1
ATOM 718 N N . ASN A 1 90 ? -0.506 11.038 18.738 1.00 76.19 90 ASN A N 1
ATOM 719 C CA . ASN A 1 90 ? -0.196 10.095 19.805 1.00 76.19 90 ASN A CA 1
ATOM 720 C C . ASN A 1 90 ? -0.912 8.767 19.562 1.00 76.19 90 ASN A C 1
ATOM 722 O O . ASN A 1 90 ? -1.922 8.670 18.866 1.00 76.19 90 ASN A O 1
ATOM 726 N N . MET A 1 91 ? -0.332 7.703 20.107 1.00 73.44 91 MET A N 1
ATOM 727 C CA . MET A 1 91 ? -0.936 6.383 20.034 1.00 73.44 91 MET A CA 1
ATOM 728 C C . MET A 1 91 ? -2.015 6.252 21.100 1.00 73.44 91 MET A C 1
ATOM 730 O O . MET A 1 91 ? -1.730 6.390 22.290 1.00 73.44 91 MET A O 1
ATOM 734 N N . ILE A 1 92 ? -3.222 5.901 20.670 1.00 74.50 92 ILE A N 1
ATOM 735 C CA . ILE A 1 92 ? -4.312 5.544 21.571 1.00 74.50 92 ILE A CA 1
ATOM 736 C C . ILE A 1 92 ? -3.948 4.217 22.232 1.00 74.50 92 ILE A C 1
ATOM 738 O O . ILE A 1 92 ? -3.885 3.169 21.580 1.00 74.50 92 ILE A O 1
ATOM 742 N N . GLN A 1 93 ? -3.670 4.270 23.533 1.00 66.50 93 GLN A N 1
ATOM 743 C CA . GLN A 1 93 ? -3.307 3.083 24.307 1.00 66.50 93 GLN A CA 1
ATOM 744 C C . GLN A 1 93 ? -4.534 2.307 24.790 1.00 66.50 93 GLN A C 1
ATOM 746 O O . GLN A 1 93 ? -4.431 1.105 25.045 1.00 66.50 93 GLN A O 1
ATOM 751 N N . GLN A 1 94 ? -5.692 2.966 24.859 1.00 69.62 94 GLN A N 1
ATOM 752 C CA . GLN A 1 94 ? -6.942 2.392 25.335 1.00 69.62 94 GLN A CA 1
ATOM 753 C C . GLN A 1 94 ? -8.127 2.998 24.582 1.00 69.62 94 GLN A C 1
ATOM 755 O O . GLN A 1 94 ? -8.267 4.213 24.543 1.00 69.62 94 GLN A O 1
ATOM 760 N N . ALA A 1 95 ? -8.952 2.136 23.991 1.00 72.56 95 ALA A N 1
ATOM 761 C CA . ALA A 1 95 ? -10.259 2.489 23.448 1.00 72.56 95 ALA A CA 1
ATOM 762 C C . ALA A 1 95 ? -11.333 1.826 24.319 1.00 72.56 95 ALA A C 1
ATOM 764 O O . ALA A 1 95 ? -11.128 0.703 24.796 1.00 72.56 95 ALA A O 1
ATOM 765 N N . SER A 1 96 ? -12.467 2.492 24.530 1.00 73.44 96 SER A N 1
ATOM 766 C CA . SER A 1 96 ? -13.589 1.961 25.320 1.00 73.44 96 SER A CA 1
ATOM 767 C C . SER A 1 96 ? -14.221 0.713 24.703 1.00 73.44 96 SER A C 1
ATOM 769 O O . SER A 1 96 ? -14.817 -0.109 25.399 1.00 73.44 96 SER A O 1
ATOM 771 N N . SER A 1 97 ? -14.078 0.549 23.389 1.00 82.06 97 SER A N 1
ATOM 772 C CA . SER A 1 97 ? -14.671 -0.533 22.612 1.00 82.06 97 SER A CA 1
ATOM 773 C C . SER A 1 97 ? -13.841 -0.852 21.368 1.00 82.06 97 SER A C 1
ATOM 775 O O . SER A 1 97 ? -12.943 -0.107 20.975 1.00 82.06 97 SER A O 1
ATOM 777 N N . ASN A 1 98 ? -14.129 -1.994 20.740 1.00 87.56 98 ASN A N 1
ATOM 778 C CA . ASN A 1 98 ? -13.470 -2.363 19.492 1.00 87.56 98 ASN A CA 1
ATOM 779 C C . ASN A 1 98 ? -13.960 -1.495 18.321 1.00 87.56 98 ASN A C 1
ATOM 781 O O . ASN A 1 98 ? -15.152 -1.215 18.208 1.00 87.56 98 ASN A O 1
ATOM 785 N N . ILE A 1 99 ? -13.048 -1.162 17.408 1.00 86.56 99 ILE A N 1
ATOM 786 C CA . ILE A 1 99 ? -13.320 -0.401 16.189 1.00 86.56 99 ILE A CA 1
ATOM 787 C C . ILE A 1 99 ? -13.520 -1.357 15.014 1.00 86.56 99 ILE A C 1
ATOM 789 O O . ILE A 1 99 ? -12.667 -2.204 14.729 1.00 86.56 99 ILE A O 1
ATOM 793 N N . GLU A 1 100 ? -14.640 -1.207 14.308 1.00 86.31 100 GLU A N 1
ATOM 794 C CA . GLU A 1 100 ? -14.934 -2.006 13.125 1.00 86.31 100 GLU A CA 1
ATOM 795 C C . GLU A 1 100 ? -14.225 -1.438 11.888 1.00 86.31 100 GLU A C 1
ATOM 797 O O . GLU A 1 100 ? -14.486 -0.325 11.423 1.00 86.31 100 GLU A O 1
ATOM 802 N N . CYS A 1 101 ? -13.320 -2.233 11.327 1.00 85.00 101 CYS A N 1
ATOM 803 C CA . CYS A 1 101 ? -12.598 -1.920 10.107 1.00 85.00 101 CYS A CA 1
ATOM 804 C C . CYS A 1 101 ? -13.274 -2.543 8.885 1.00 85.00 101 CYS A C 1
ATOM 806 O O . CYS A 1 101 ? -13.542 -3.747 8.829 1.00 85.00 101 CYS A O 1
ATOM 808 N N . LEU A 1 102 ? -13.444 -1.726 7.846 1.00 79.56 102 LEU A N 1
ATOM 809 C CA . LEU A 1 102 ? -14.045 -2.143 6.580 1.00 79.56 102 LEU A CA 1
ATOM 810 C C . LEU A 1 102 ? -13.090 -2.969 5.711 1.00 79.56 102 LEU A C 1
ATOM 812 O O . LEU A 1 102 ? -13.534 -3.772 4.893 1.00 79.56 102 LEU A O 1
ATOM 816 N N . TYR A 1 103 ? -11.778 -2.779 5.840 1.00 79.25 103 TYR A N 1
ATOM 817 C CA . TYR A 1 103 ? -10.764 -3.522 5.088 1.00 79.25 103 TYR A CA 1
ATOM 818 C C . TYR A 1 103 ? -9.398 -3.432 5.769 1.00 79.25 103 TYR A C 1
ATOM 820 O O . TYR A 1 103 ? -9.203 -2.639 6.682 1.00 79.25 103 TYR A O 1
ATOM 828 N N . GLY A 1 104 ? -8.434 -4.211 5.266 1.00 81.31 104 GLY A N 1
ATOM 829 C CA . GLY A 1 104 ? -7.022 -4.096 5.642 1.00 81.31 104 GLY A CA 1
ATOM 830 C C . GLY A 1 104 ? -6.534 -5.160 6.620 1.00 81.31 104 GLY A C 1
ATOM 831 O O . GLY A 1 104 ? -5.384 -5.108 7.036 1.00 81.31 104 GLY A O 1
ATOM 832 N N . ARG A 1 105 ? -7.355 -6.172 6.917 1.00 87.56 105 ARG A N 1
ATOM 833 C CA . ARG A 1 105 ? -6.950 -7.350 7.695 1.00 87.56 105 ARG A CA 1
ATOM 834 C C . ARG A 1 105 ? -5.718 -8.030 7.094 1.00 87.56 105 ARG A C 1
ATOM 836 O O . ARG A 1 105 ? -4.715 -8.174 7.776 1.00 87.56 105 ARG A O 1
ATOM 843 N N . GLU A 1 106 ? -5.762 -8.374 5.806 1.00 87.56 106 GLU A N 1
ATOM 844 C CA . GLU A 1 106 ? -4.659 -9.034 5.090 1.00 87.56 106 GLU A CA 1
ATOM 845 C C . GLU A 1 106 ? -3.396 -8.157 5.039 1.00 87.56 106 GLU A C 1
ATOM 847 O O . GLU A 1 106 ? -2.280 -8.669 5.086 1.00 87.56 106 GLU A O 1
ATOM 852 N N . MET A 1 107 ? -3.579 -6.833 4.979 1.00 86.31 107 MET A N 1
ATOM 853 C CA . MET A 1 107 ? -2.495 -5.849 5.006 1.00 86.31 107 MET A CA 1
ATOM 854 C C . MET A 1 107 ? -1.802 -5.825 6.369 1.00 86.31 107 MET A C 1
ATOM 856 O O . MET A 1 107 ? -0.579 -5.884 6.421 1.00 86.31 107 MET A O 1
ATOM 860 N N . ILE A 1 108 ? -2.560 -5.771 7.470 1.00 87.56 108 ILE A N 1
ATOM 861 C CA . ILE A 1 108 ? -1.999 -5.811 8.829 1.00 87.56 108 ILE A CA 1
ATOM 862 C C . ILE A 1 108 ? -1.288 -7.138 9.067 1.00 87.56 108 ILE A C 1
ATOM 864 O O . ILE A 1 108 ? -0.176 -7.138 9.586 1.00 87.56 108 ILE A O 1
ATOM 868 N N . THR A 1 109 ? -1.886 -8.254 8.641 1.00 89.50 109 THR A N 1
ATOM 869 C CA . THR A 1 109 ? -1.245 -9.571 8.720 1.00 89.50 109 THR A CA 1
ATOM 870 C C . THR A 1 109 ? 0.092 -9.584 7.981 1.00 89.50 109 THR A C 1
ATOM 872 O O . THR A 1 109 ? 1.079 -10.058 8.525 1.00 89.50 109 THR A O 1
ATOM 875 N N . ALA A 1 110 ? 0.161 -9.025 6.770 1.00 88.56 110 ALA A N 1
ATOM 876 C CA . ALA A 1 110 ? 1.423 -8.911 6.044 1.00 88.56 110 ALA A CA 1
ATOM 877 C C . ALA A 1 110 ? 2.411 -7.943 6.718 1.00 88.56 110 ALA A C 1
ATOM 879 O O . ALA A 1 110 ? 3.614 -8.179 6.679 1.00 88.56 110 ALA A O 1
ATOM 880 N N . ALA A 1 111 ? 1.927 -6.860 7.333 1.00 84.88 111 ALA A N 1
ATOM 881 C CA . ALA A 1 111 ? 2.768 -5.841 7.956 1.00 84.88 111 ALA A CA 1
ATOM 882 C C . ALA A 1 111 ? 3.481 -6.369 9.206 1.00 84.88 111 ALA A C 1
ATOM 884 O O . ALA A 1 111 ? 4.595 -5.942 9.490 1.00 84.88 111 ALA A O 1
ATOM 885 N N . GLN A 1 112 ? 2.889 -7.335 9.917 1.00 83.88 112 GLN A N 1
ATOM 886 C CA . GLN A 1 112 ? 3.510 -7.982 11.081 1.00 83.88 112 GLN A CA 1
ATOM 887 C C . GLN A 1 112 ? 4.892 -8.580 10.773 1.00 83.88 112 GLN A C 1
ATOM 889 O O . GLN A 1 112 ? 5.745 -8.596 11.652 1.00 83.88 112 GLN A O 1
ATOM 894 N N . ASP A 1 113 ? 5.146 -8.988 9.525 1.00 83.62 113 ASP A N 1
ATOM 895 C CA . ASP A 1 113 ? 6.448 -9.519 9.097 1.00 83.62 113 ASP A CA 1
ATOM 896 C C . ASP A 1 113 ? 7.533 -8.426 8.950 1.00 83.62 113 ASP A C 1
ATOM 898 O O . ASP A 1 113 ? 8.722 -8.732 8.837 1.00 83.62 113 ASP A O 1
ATOM 902 N N . TYR A 1 114 ? 7.137 -7.148 8.923 1.00 78.38 114 TYR A N 1
ATOM 903 C CA . TYR A 1 114 ? 8.008 -5.993 8.663 1.00 78.38 114 TYR A CA 1
ATOM 904 C C . TYR A 1 114 ? 8.099 -5.018 9.841 1.00 78.38 114 TYR A C 1
ATOM 906 O O . TYR A 1 114 ? 9.012 -4.191 9.869 1.00 78.38 114 TYR A O 1
ATOM 914 N N . LEU A 1 115 ? 7.170 -5.093 10.794 1.00 75.75 115 LEU A N 1
ATOM 915 C CA . LEU A 1 115 ? 7.124 -4.212 11.956 1.00 75.75 115 LEU A CA 1
ATOM 916 C C . LEU A 1 115 ? 7.977 -4.767 13.113 1.00 75.75 115 LEU A C 1
ATOM 918 O O . LEU A 1 115 ? 8.018 -5.982 13.322 1.00 75.75 115 LEU A O 1
ATOM 922 N N . PRO A 1 116 ? 8.653 -3.906 13.897 1.00 75.19 116 PRO A N 1
ATOM 923 C CA . PRO A 1 116 ? 9.354 -4.335 15.101 1.00 75.19 116 PRO A CA 1
ATOM 924 C C . PRO A 1 116 ? 8.433 -5.042 16.105 1.00 75.19 116 PRO A C 1
ATOM 926 O O . PRO A 1 116 ? 7.252 -4.715 16.244 1.00 75.19 116 PRO A O 1
ATOM 929 N N . LEU A 1 117 ? 8.999 -5.972 16.879 1.00 63.81 117 LEU A N 1
ATOM 930 C CA . LEU A 1 117 ? 8.316 -6.585 18.020 1.00 63.81 117 LEU A CA 1
ATOM 931 C C . LEU A 1 117 ? 7.795 -5.478 18.954 1.00 63.81 117 LEU A C 1
ATOM 933 O O . LEU A 1 117 ? 8.588 -4.687 19.460 1.00 63.81 117 LEU A O 1
ATOM 937 N N . ARG A 1 118 ? 6.478 -5.471 19.215 1.00 64.06 118 ARG A N 1
ATOM 938 C CA . ARG A 1 118 ? 5.724 -4.478 20.022 1.00 64.06 118 ARG A CA 1
ATOM 939 C C . ARG A 1 118 ? 5.351 -3.169 19.320 1.00 64.06 118 ARG A C 1
ATOM 941 O O . ARG A 1 118 ? 4.756 -2.306 19.957 1.00 64.06 118 ARG A O 1
ATOM 948 N N . ASP A 1 119 ? 5.626 -3.032 18.029 1.00 72.75 119 ASP A N 1
ATOM 949 C CA . ASP A 1 119 ? 5.183 -1.889 17.227 1.00 72.75 119 ASP A CA 1
ATOM 950 C C . ASP A 1 119 ? 3.825 -2.183 16.556 1.00 72.75 119 ASP A C 1
ATOM 952 O O . ASP A 1 119 ? 3.661 -2.122 15.337 1.00 72.75 119 ASP A O 1
ATOM 956 N N . ASP A 1 120 ? 2.845 -2.574 17.377 1.00 76.12 120 ASP A N 1
ATOM 957 C CA . ASP A 1 120 ? 1.576 -3.191 16.973 1.00 76.12 120 ASP A CA 1
ATOM 958 C C . ASP A 1 120 ? 0.471 -2.176 16.638 1.00 76.12 120 ASP A C 1
ATOM 960 O O . ASP A 1 120 ? -0.704 -2.433 16.914 1.00 76.12 120 ASP A O 1
ATOM 964 N N . TRP A 1 121 ? 0.822 -1.034 16.037 1.00 80.25 121 TRP A N 1
ATOM 965 C CA . TRP A 1 121 ? -0.134 0.017 15.674 1.00 80.25 121 TRP A CA 1
ATOM 966 C C . TRP A 1 121 ? -0.258 0.238 14.167 1.00 80.25 121 TRP A C 1
ATOM 968 O O . TRP A 1 121 ? 0.670 0.006 13.386 1.00 80.25 121 TRP A O 1
ATOM 978 N N . CYS A 1 122 ? -1.424 0.743 13.773 1.00 78.88 122 CYS A N 1
ATOM 979 C CA . CYS A 1 122 ? -1.753 1.133 12.408 1.00 78.88 122 CYS A CA 1
ATOM 980 C C . CYS A 1 122 ? -2.363 2.537 12.361 1.00 78.88 122 CYS A C 1
ATOM 982 O O . CYS A 1 122 ? -2.864 3.051 13.367 1.00 78.88 122 CYS A O 1
ATOM 984 N N . THR A 1 123 ? -2.373 3.127 11.170 1.00 80.50 123 THR A N 1
ATOM 985 C CA . THR A 1 123 ? -3.060 4.391 10.925 1.00 80.50 123 THR A CA 1
ATOM 986 C C . THR A 1 123 ? -4.513 4.143 10.529 1.00 80.50 123 THR A C 1
ATOM 988 O O . THR A 1 123 ? -4.791 3.478 9.529 1.00 80.50 123 THR A O 1
ATOM 991 N N . LEU A 1 124 ? -5.439 4.701 11.303 1.00 78.12 124 LEU A N 1
ATOM 992 C CA . LEU A 1 124 ? -6.868 4.709 11.003 1.00 78.12 124 LEU A CA 1
ATOM 993 C C . LEU A 1 124 ? -7.274 6.039 10.374 1.00 78.12 124 LEU A C 1
ATOM 995 O O . LEU A 1 124 ? -6.861 7.096 10.843 1.00 78.12 124 LEU A O 1
ATOM 999 N N . GLY A 1 125 ? -8.119 5.971 9.350 1.00 76.44 125 GLY A N 1
ATOM 1000 C CA . GLY A 1 125 ? -8.894 7.090 8.824 1.00 76.44 125 GLY A CA 1
ATOM 1001 C C . GLY A 1 125 ? -10.360 6.911 9.219 1.00 76.44 125 GLY A C 1
ATOM 1002 O O . GLY A 1 125 ? -11.109 6.310 8.442 1.00 76.44 125 GLY A O 1
ATOM 1003 N N . PRO A 1 126 ? -10.764 7.333 10.430 1.00 71.31 126 PRO A N 1
ATOM 1004 C CA . PRO A 1 126 ? -12.136 7.185 10.893 1.00 71.31 126 PRO A CA 1
ATOM 1005 C C . PRO A 1 126 ? -13.083 8.077 10.087 1.00 71.31 126 PRO A C 1
ATOM 1007 O O . PRO A 1 126 ? -12.783 9.243 9.817 1.00 71.31 126 PRO A O 1
ATOM 1010 N N . ASN A 1 127 ? -14.246 7.524 9.749 1.00 71.06 127 ASN A N 1
ATOM 1011 C CA . ASN A 1 127 ? -15.386 8.292 9.264 1.00 71.06 127 ASN A CA 1
ATOM 1012 C C . ASN A 1 127 ? -16.540 8.126 10.254 1.00 71.06 127 ASN A C 1
ATOM 1014 O O . ASN A 1 127 ? -16.806 7.010 10.714 1.00 71.06 127 ASN A O 1
ATOM 1018 N N . GLU A 1 128 ? -17.212 9.233 10.575 1.00 66.00 128 GLU A N 1
ATOM 1019 C CA . GLU A 1 128 ? -18.438 9.181 11.378 1.00 66.00 128 GLU A CA 1
ATOM 1020 C C . GLU A 1 128 ? -19.507 8.380 10.622 1.00 66.00 128 GLU A C 1
ATOM 1022 O O . GLU A 1 128 ? -19.540 8.418 9.390 1.00 66.00 128 GLU A O 1
ATOM 1027 N N . THR A 1 129 ? -20.330 7.634 11.368 1.00 61.78 129 THR A N 1
ATOM 1028 C CA . THR A 1 129 ? -21.423 6.753 10.921 1.00 61.78 129 THR A CA 1
ATOM 1029 C C . THR A 1 129 ? -21.722 6.819 9.422 1.00 61.78 129 THR A C 1
ATOM 1031 O O . THR A 1 129 ? -22.478 7.655 8.928 1.00 61.78 129 THR A O 1
ATOM 1034 N N . VAL A 1 130 ? -21.120 5.886 8.694 1.00 59.84 130 VAL A N 1
ATOM 1035 C CA . VAL A 1 130 ? -21.290 5.741 7.254 1.00 59.84 130 VAL A CA 1
ATOM 1036 C C . VAL A 1 130 ? -22.628 5.037 7.008 1.00 59.84 130 VAL A C 1
ATOM 1038 O O . VAL A 1 130 ? -22.819 3.911 7.473 1.00 59.84 130 VAL A O 1
ATOM 1041 N N . GLN A 1 131 ? -23.565 5.684 6.299 1.00 59.00 131 GLN A N 1
ATOM 1042 C CA . GLN A 1 131 ? -24.818 5.030 5.894 1.00 59.00 131 GLN A CA 1
ATOM 1043 C C . GLN A 1 131 ? -24.513 3.727 5.134 1.00 59.00 131 GLN A C 1
ATOM 1045 O O . GLN A 1 131 ? -23.508 3.648 4.429 1.00 59.00 131 GLN A O 1
ATOM 1050 N N . GLU A 1 132 ? -25.374 2.709 5.248 1.00 61.06 132 GLU A N 1
ATOM 1051 C CA . GLU A 1 132 ? -25.155 1.370 4.662 1.00 61.06 132 GLU A CA 1
ATOM 1052 C C . GLU A 1 132 ? -24.741 1.431 3.176 1.00 61.06 132 GLU A C 1
ATOM 1054 O O . GLU A 1 132 ? -23.842 0.710 2.745 1.00 61.06 132 GLU A O 1
ATOM 1059 N N . PHE A 1 133 ? -25.324 2.364 2.411 1.00 54.38 133 PHE A N 1
ATOM 1060 C CA . PHE A 1 133 ? -25.012 2.570 0.993 1.00 54.38 133 PHE A CA 1
ATOM 1061 C C . PHE A 1 133 ? -23.578 3.078 0.748 1.00 54.38 133 PHE A C 1
ATOM 1063 O O . PHE A 1 133 ? -22.929 2.672 -0.214 1.00 54.38 133 PHE A O 1
ATOM 1070 N N . LEU A 1 134 ? -23.046 3.919 1.638 1.00 56.38 134 LEU A N 1
ATOM 1071 C CA . LEU A 1 134 ? -21.671 4.408 1.562 1.00 56.38 134 LEU A CA 1
ATOM 1072 C C . LEU A 1 134 ? -20.678 3.316 1.982 1.00 56.38 134 LEU A C 1
ATOM 1074 O O . LEU A 1 134 ? -19.564 3.284 1.464 1.00 56.38 134 LEU A O 1
ATOM 1078 N N . LYS A 1 135 ? -21.061 2.374 2.862 1.00 64.12 135 LYS A N 1
ATOM 1079 C CA . LYS A 1 135 ? -20.192 1.235 3.219 1.00 64.12 135 LYS A CA 1
ATOM 1080 C C . LYS A 1 135 ? -19.856 0.400 1.987 1.00 64.12 135 LYS A C 1
ATOM 1082 O O . LYS A 1 135 ? -18.695 0.041 1.811 1.00 64.12 135 LYS A O 1
ATOM 1087 N N . ALA A 1 136 ? -20.846 0.125 1.135 1.00 64.06 136 ALA A N 1
ATOM 1088 C CA . ALA A 1 136 ? -20.641 -0.583 -0.126 1.00 64.06 136 ALA A CA 1
ATOM 1089 C C . ALA A 1 136 ? -19.657 0.171 -1.034 1.00 64.06 136 ALA A C 1
ATOM 1091 O O . ALA A 1 136 ? -18.698 -0.424 -1.514 1.00 64.06 136 ALA A O 1
ATOM 1092 N N . GLU A 1 137 ? -19.808 1.490 -1.166 1.00 59.50 137 GLU A N 1
ATOM 1093 C CA . GLU A 1 137 ? -18.898 2.326 -1.957 1.00 59.50 137 GLU A CA 1
ATOM 1094 C C . GLU A 1 137 ? -17.459 2.329 -1.399 1.00 59.50 137 GLU A C 1
ATOM 1096 O O . GLU A 1 137 ? -16.489 2.190 -2.146 1.00 59.50 137 GLU A O 1
ATOM 1101 N N . PHE A 1 138 ? -17.287 2.438 -0.078 1.00 60.12 138 PHE A N 1
ATOM 1102 C CA . PHE A 1 138 ? -15.975 2.322 0.567 1.00 60.12 138 PHE A CA 1
ATOM 1103 C C . PHE A 1 138 ? -15.364 0.933 0.370 1.00 60.12 138 PHE A C 1
ATOM 1105 O O . PHE A 1 138 ? -14.167 0.812 0.114 1.00 60.12 138 PHE A O 1
ATOM 1112 N N . LEU A 1 139 ? -16.169 -0.125 0.471 1.00 63.16 139 LEU A N 1
ATOM 1113 C CA . LEU A 1 139 ? -15.722 -1.492 0.225 1.00 63.16 139 LEU A CA 1
ATOM 1114 C C . LEU A 1 139 ? -15.295 -1.680 -1.232 1.00 63.16 139 LEU A C 1
ATOM 1116 O O . LEU A 1 139 ? -14.230 -2.252 -1.470 1.00 63.16 139 LEU A O 1
ATOM 1120 N N . GLU A 1 140 ? -16.072 -1.171 -2.184 1.00 56.91 140 GLU A N 1
ATOM 1121 C CA . GLU A 1 140 ? -15.760 -1.194 -3.612 1.00 56.91 140 GLU A CA 1
ATOM 1122 C C . GLU A 1 140 ? -14.471 -0.435 -3.923 1.00 56.91 140 GLU A C 1
ATOM 1124 O O . GLU A 1 140 ? -13.580 -1.001 -4.557 1.00 56.91 140 GLU A O 1
ATOM 1129 N N . ARG A 1 141 ? -14.307 0.794 -3.416 1.00 54.53 141 ARG A N 1
ATOM 1130 C CA . ARG A 1 141 ? -13.068 1.584 -3.560 1.00 54.53 141 ARG A CA 1
ATOM 1131 C C . ARG A 1 141 ? -11.851 0.853 -2.992 1.00 54.53 141 ARG A C 1
ATOM 1133 O O . ARG A 1 141 ? -10.788 0.836 -3.604 1.00 54.53 141 ARG A O 1
ATOM 1140 N N . SER A 1 142 ? -12.017 0.175 -1.862 1.00 54.06 142 SER A N 1
ATOM 1141 C CA . SER A 1 142 ? -10.940 -0.580 -1.216 1.00 54.06 142 SER A CA 1
ATOM 1142 C C . SER A 1 142 ? -10.649 -1.935 -1.860 1.00 54.06 142 SER A C 1
ATOM 1144 O O . SER A 1 142 ? -9.568 -2.487 -1.654 1.00 54.06 142 SER A O 1
ATOM 1146 N N . VAL A 1 143 ? -11.591 -2.498 -2.622 1.00 50.28 143 VAL A N 1
ATOM 1147 C CA . VAL A 1 143 ? -11.360 -3.641 -3.523 1.00 50.28 143 VAL A CA 1
ATOM 1148 C C . VAL A 1 143 ? -10.673 -3.170 -4.804 1.00 50.28 143 VAL A C 1
ATOM 1150 O O . VAL A 1 143 ? -9.761 -3.844 -5.272 1.00 50.28 143 VAL A O 1
ATOM 1153 N N . ARG A 1 144 ? -11.050 -1.995 -5.319 1.00 46.31 144 ARG A N 1
ATOM 1154 C CA . ARG A 1 144 ? -10.471 -1.314 -6.489 1.00 46.31 144 ARG A CA 1
ATOM 1155 C C . ARG A 1 144 ? -9.049 -0.788 -6.272 1.00 46.31 144 ARG A C 1
ATOM 1157 O O . ARG A 1 144 ? -8.591 0.019 -7.067 1.00 46.31 144 ARG A O 1
ATOM 1164 N N . LYS A 1 145 ? -8.322 -1.250 -5.250 1.00 49.78 145 LYS A N 1
ATOM 1165 C CA . LYS A 1 145 ? -6.981 -0.760 -4.883 1.00 49.78 145 LYS A CA 1
ATOM 1166 C C . LYS A 1 145 ? -5.872 -0.999 -5.925 1.00 49.78 145 LYS A C 1
ATOM 1168 O O . LYS A 1 145 ? -4.729 -0.643 -5.654 1.00 49.78 145 LYS A O 1
ATOM 1173 N N . ASP A 1 146 ? -6.233 -1.474 -7.115 1.00 54.25 146 ASP A N 1
ATOM 1174 C CA . ASP A 1 146 ? -5.524 -1.217 -8.366 1.00 54.25 146 ASP A CA 1
ATOM 1175 C C . ASP A 1 146 ? -6.311 -0.199 -9.210 1.00 54.25 146 ASP A C 1
ATOM 1177 O O . ASP A 1 146 ? -6.874 -0.516 -10.254 1.00 54.25 146 ASP A O 1
ATOM 1181 N N . GLU A 1 147 ? -6.355 1.062 -8.765 1.00 63.53 147 GLU A N 1
ATOM 1182 C CA . GLU A 1 147 ? -6.868 2.177 -9.584 1.00 63.53 147 GLU A CA 1
ATOM 1183 C C . GLU A 1 147 ? -5.996 2.438 -10.821 1.00 63.53 147 GLU A C 1
ATOM 1185 O O . GLU A 1 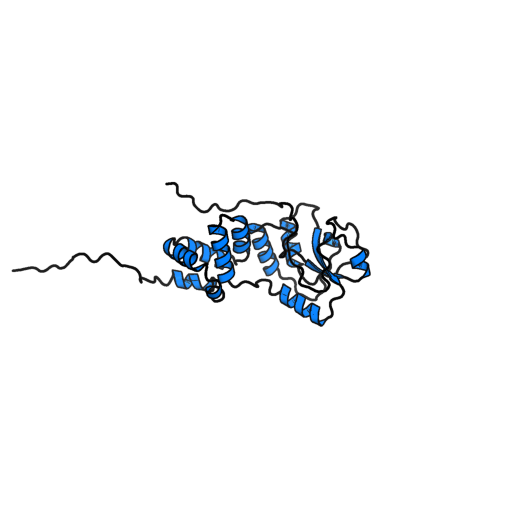147 ? -6.342 3.268 -11.655 1.00 63.53 147 GLU A O 1
ATOM 1190 N N . PHE A 1 148 ? -4.859 1.747 -10.924 1.00 74.19 148 PHE A N 1
ATOM 1191 C CA . PHE A 1 148 ? -3.862 1.957 -11.952 1.00 74.19 148 PHE A CA 1
ATOM 1192 C C . PHE A 1 148 ? -3.790 0.751 -12.871 1.00 74.19 148 PHE A C 1
ATOM 1194 O O . PHE A 1 148 ? -3.530 -0.378 -12.453 1.00 74.19 148 PHE A O 1
ATOM 1201 N N . THR A 1 149 ? -3.957 1.029 -14.150 1.00 84.12 149 THR A N 1
ATOM 1202 C CA . THR A 1 149 ? -3.666 0.098 -15.231 1.00 84.12 149 THR A CA 1
ATOM 1203 C C . THR A 1 149 ? -2.175 -0.243 -15.264 1.00 84.12 149 THR A C 1
ATOM 1205 O O . THR A 1 149 ? -1.313 0.493 -14.772 1.00 84.12 149 THR A O 1
ATOM 1208 N N . ASP A 1 150 ? -1.849 -1.365 -15.901 1.00 86.00 150 ASP A N 1
ATOM 1209 C CA . ASP A 1 150 ? -0.468 -1.805 -16.103 1.00 86.00 150 ASP A CA 1
ATOM 1210 C C . ASP A 1 150 ? 0.406 -0.711 -16.740 1.00 86.00 150 ASP A C 1
ATOM 1212 O O . ASP A 1 150 ? 1.550 -0.491 -16.325 1.00 86.00 150 ASP A O 1
ATOM 1216 N N . GLY A 1 151 ? -0.137 0.006 -17.723 1.00 87.50 151 GLY A N 1
ATOM 1217 C CA . GLY A 1 151 ? 0.547 1.114 -18.367 1.00 87.50 151 GLY A CA 1
ATOM 1218 C C . GLY A 1 151 ? 0.719 2.332 -17.473 1.00 87.50 151 GLY A C 1
ATOM 1219 O O . GLY A 1 151 ? 1.782 2.947 -17.501 1.00 87.50 151 GLY A O 1
ATOM 1220 N N . GLU A 1 152 ? -0.253 2.678 -16.632 1.00 87.81 152 GLU A N 1
ATOM 1221 C CA . GLU A 1 152 ? -0.091 3.777 -15.673 1.00 87.81 152 GLU A CA 1
ATOM 1222 C C . GLU A 1 152 ? 0.993 3.472 -14.638 1.00 87.81 152 GLU A C 1
ATOM 1224 O O . GLU A 1 152 ? 1.822 4.341 -14.339 1.00 87.81 152 GLU A O 1
ATOM 1229 N N . ILE A 1 153 ? 1.048 2.227 -14.153 1.00 88.12 153 ILE A N 1
ATOM 1230 C CA . ILE A 1 153 ? 2.120 1.759 -13.269 1.00 88.12 153 ILE A CA 1
ATOM 1231 C C . ILE A 1 153 ? 3.470 1.869 -13.988 1.00 88.12 153 ILE A C 1
ATOM 1233 O O . ILE A 1 153 ? 4.412 2.461 -13.451 1.00 88.12 153 ILE A O 1
ATOM 1237 N N . PHE A 1 154 ? 3.569 1.372 -15.226 1.00 91.19 154 PHE A N 1
ATOM 1238 C CA . PHE A 1 154 ? 4.790 1.460 -16.030 1.00 91.19 154 PHE A CA 1
ATOM 1239 C C . PHE A 1 154 ? 5.230 2.916 -16.262 1.00 91.19 154 PHE A C 1
ATOM 1241 O O . PHE A 1 154 ? 6.395 3.263 -16.038 1.00 91.19 154 PHE A O 1
ATOM 1248 N N . ARG A 1 155 ? 4.300 3.798 -16.631 1.00 91.31 155 ARG A N 1
ATOM 1249 C CA . ARG A 1 155 ? 4.560 5.225 -16.838 1.00 91.31 155 ARG A CA 1
ATOM 1250 C C . ARG A 1 155 ? 5.154 5.869 -15.591 1.0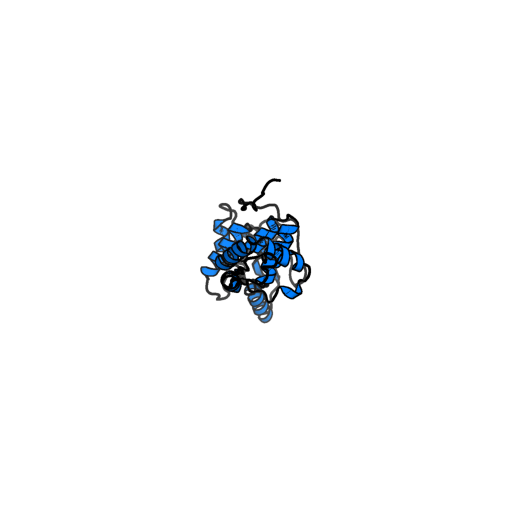0 91.31 155 ARG A C 1
ATOM 1252 O O . ARG A 1 155 ? 6.159 6.573 -15.680 1.00 91.31 155 ARG A O 1
ATOM 1259 N N . LYS A 1 156 ? 4.551 5.631 -14.421 1.00 88.56 156 LYS A N 1
ATOM 1260 C CA . LYS A 1 156 ? 5.022 6.183 -13.143 1.00 88.56 156 LYS A CA 1
ATOM 1261 C C . LYS A 1 156 ? 6.407 5.659 -12.780 1.00 88.56 156 LYS A C 1
ATOM 1263 O O . LYS A 1 156 ? 7.255 6.453 -12.377 1.00 88.56 156 LYS A O 1
ATOM 1268 N N . ILE A 1 157 ? 6.668 4.366 -12.991 1.00 90.25 157 ILE A N 1
ATOM 1269 C CA . ILE A 1 157 ? 7.998 3.767 -12.803 1.00 90.25 157 ILE A CA 1
ATOM 1270 C C . ILE A 1 157 ? 9.063 4.544 -13.584 1.00 90.25 157 ILE A C 1
ATOM 1272 O O . ILE A 1 157 ? 10.104 4.883 -13.013 1.00 90.25 157 ILE A O 1
ATOM 1276 N N . ARG A 1 158 ? 8.810 4.822 -14.869 1.00 91.69 158 ARG A N 1
ATOM 1277 C CA . ARG A 1 158 ? 9.761 5.507 -15.756 1.00 91.69 158 ARG A CA 1
ATOM 1278 C C . ARG A 1 158 ? 9.911 6.985 -15.444 1.00 91.69 158 ARG A C 1
ATOM 1280 O O . ARG A 1 158 ? 11.041 7.451 -15.360 1.00 91.69 158 ARG A O 1
ATOM 1287 N N . LEU A 1 159 ? 8.806 7.684 -15.197 1.00 90.50 159 LEU A N 1
ATOM 1288 C CA . LEU A 1 159 ? 8.815 9.105 -14.855 1.00 90.50 159 LEU A CA 1
ATOM 1289 C C . LEU A 1 159 ? 9.662 9.366 -13.602 1.00 90.50 159 LEU A C 1
ATOM 1291 O O . LEU A 1 159 ? 10.605 10.150 -13.648 1.00 90.50 159 LEU A O 1
ATOM 1295 N N . TYR A 1 160 ? 9.434 8.610 -12.523 1.00 86.25 160 TYR A N 1
ATOM 1296 C CA . TYR A 1 160 ? 10.247 8.751 -11.313 1.00 86.25 160 TYR A CA 1
ATOM 1297 C C . TYR A 1 160 ? 11.698 8.297 -11.495 1.00 86.25 160 TYR A C 1
ATOM 1299 O O . TYR A 1 160 ? 12.589 8.836 -10.844 1.00 86.25 160 TYR A O 1
ATOM 1307 N N . ALA A 1 161 ? 11.962 7.320 -12.369 1.00 86.75 161 ALA A N 1
ATOM 1308 C CA . ALA A 1 161 ? 13.330 6.916 -12.679 1.00 86.75 161 ALA A CA 1
ATOM 1309 C C . ALA A 1 161 ? 14.103 8.017 -13.430 1.00 86.75 161 ALA A C 1
ATOM 1311 O O . ALA A 1 161 ? 15.274 8.230 -13.126 1.00 86.75 161 ALA A O 1
ATOM 1312 N N . GLN A 1 162 ? 13.461 8.737 -14.360 1.00 84.38 162 GLN A N 1
ATOM 1313 C CA . GLN A 1 162 ? 14.069 9.874 -15.069 1.00 84.38 162 GLN A CA 1
ATOM 1314 C C . GLN A 1 162 ? 14.360 11.057 -14.144 1.00 84.38 162 GLN A C 1
ATOM 1316 O O . GLN A 1 162 ? 15.387 11.712 -14.284 1.00 84.38 162 GLN A O 1
ATOM 1321 N N . GLU A 1 163 ? 13.487 11.296 -13.168 1.00 85.19 163 GLU A N 1
ATOM 1322 C CA . GLU A 1 163 ? 13.663 12.334 -12.146 1.00 85.19 163 GLU A CA 1
ATOM 1323 C C . GLU A 1 163 ? 14.711 11.962 -11.076 1.00 85.19 163 GLU A C 1
ATOM 1325 O O . GLU A 1 163 ? 14.956 12.736 -10.154 1.00 85.19 163 GLU A O 1
ATOM 1330 N N . GLY A 1 164 ? 15.304 10.761 -11.138 1.00 81.12 164 GLY A N 1
ATOM 1331 C CA . GLY A 1 164 ? 16.215 10.249 -10.107 1.00 81.12 164 GLY A CA 1
ATOM 1332 C C . GLY A 1 164 ? 15.524 9.887 -8.784 1.00 81.12 164 GLY A C 1
ATOM 1333 O O . GLY A 1 164 ? 16.184 9.531 -7.806 1.00 81.12 164 GLY A O 1
ATOM 1334 N N . ASN A 1 165 ? 14.189 9.925 -8.734 1.00 80.12 165 ASN A N 1
ATOM 1335 C CA . ASN A 1 165 ? 13.381 9.567 -7.572 1.00 80.12 165 ASN A CA 1
ATOM 1336 C C . ASN A 1 165 ? 13.162 8.047 -7.505 1.00 80.12 165 ASN A C 1
ATOM 1338 O O . ASN A 1 165 ? 12.057 7.514 -7.661 1.00 80.12 165 ASN A O 1
ATOM 1342 N N . PHE A 1 166 ? 14.250 7.319 -7.260 1.00 80.75 166 PHE A N 1
ATOM 1343 C CA . PHE A 1 166 ? 14.230 5.858 -7.232 1.00 80.75 166 PHE A CA 1
ATOM 1344 C C . PHE A 1 166 ? 13.324 5.289 -6.135 1.00 80.75 166 PHE A C 1
ATOM 1346 O O . PHE A 1 166 ? 12.798 4.194 -6.297 1.00 80.75 166 PHE A O 1
ATOM 1353 N N . GLU A 1 167 ? 13.099 6.011 -5.036 1.00 72.69 167 GLU A N 1
ATOM 1354 C CA . GLU A 1 167 ? 12.182 5.569 -3.982 1.00 72.69 167 GLU A CA 1
ATOM 1355 C C . GLU A 1 167 ? 10.737 5.502 -4.478 1.00 72.69 167 GLU A C 1
ATOM 1357 O O . GLU A 1 167 ? 10.074 4.475 -4.325 1.00 72.69 167 GLU A O 1
ATOM 1362 N N . SER A 1 168 ? 10.270 6.564 -5.133 1.00 73.81 168 SER A N 1
ATOM 1363 C CA . SER A 1 168 ? 8.921 6.585 -5.695 1.00 73.81 168 SER A CA 1
ATOM 1364 C C . SER A 1 168 ? 8.794 5.549 -6.802 1.00 73.81 168 SER A C 1
ATOM 1366 O O . SER A 1 168 ? 7.835 4.785 -6.803 1.00 73.81 168 SER A O 1
ATOM 1368 N N . SER A 1 169 ? 9.800 5.426 -7.676 1.00 82.19 169 SER A N 1
ATOM 1369 C CA . SER A 1 169 ? 9.827 4.378 -8.706 1.00 82.19 169 SER A CA 1
ATOM 1370 C C . SER A 1 169 ? 9.641 2.979 -8.098 1.00 82.19 169 SER A C 1
ATOM 1372 O O . SER A 1 169 ? 8.817 2.204 -8.580 1.00 82.19 169 SER A O 1
ATOM 1374 N N . ARG A 1 170 ? 10.310 2.666 -6.978 1.00 78.75 170 ARG A N 1
ATOM 1375 C CA . ARG A 1 170 ? 10.165 1.375 -6.276 1.00 78.75 170 ARG A CA 1
ATOM 1376 C C . ARG A 1 170 ? 8.772 1.120 -5.725 1.00 78.75 170 ARG A C 1
ATOM 1378 O O . ARG A 1 170 ? 8.283 -0.001 -5.841 1.00 78.75 170 ARG A O 1
ATOM 1385 N N . LYS A 1 171 ? 8.120 2.148 -5.181 1.00 77.75 171 LYS A N 1
ATOM 1386 C CA . LYS A 1 171 ? 6.721 2.060 -4.734 1.00 77.75 171 LYS A CA 1
ATOM 1387 C C . LYS A 1 171 ? 5.776 1.706 -5.887 1.00 77.75 171 LYS A C 1
ATOM 1389 O O . LYS A 1 171 ? 4.775 1.040 -5.666 1.00 77.75 171 LYS A O 1
ATOM 1394 N N . TRP A 1 172 ? 6.095 2.101 -7.119 1.00 83.25 172 TRP A N 1
ATOM 1395 C CA . TRP A 1 172 ? 5.317 1.699 -8.296 1.00 83.25 172 TRP A CA 1
ATOM 1396 C C . TRP A 1 172 ? 5.687 0.307 -8.810 1.00 83.25 172 TRP A C 1
ATOM 1398 O O . TRP A 1 172 ? 4.801 -0.451 -9.191 1.00 83.25 172 TRP A O 1
ATOM 1408 N N . TRP A 1 173 ? 6.962 -0.087 -8.739 1.00 85.25 173 TRP A N 1
ATOM 1409 C CA . TRP A 1 173 ? 7.378 -1.469 -9.015 1.00 85.25 173 TRP A CA 1
ATOM 1410 C C . TRP A 1 173 ? 6.694 -2.490 -8.109 1.00 85.25 173 TRP A C 1
ATOM 1412 O O . TRP A 1 173 ? 6.419 -3.603 -8.551 1.00 85.25 173 TRP A O 1
ATOM 1422 N N . SER A 1 174 ? 6.422 -2.121 -6.858 1.00 78.50 174 SER A N 1
ATOM 1423 C CA . SER A 1 174 ? 5.830 -3.016 -5.865 1.00 78.50 174 SER A CA 1
ATOM 1424 C C . SER A 1 174 ? 4.378 -3.405 -6.161 1.00 78.50 174 SER A C 1
ATOM 1426 O O . SER A 1 174 ? 3.903 -4.412 -5.645 1.00 78.50 174 SER A O 1
ATOM 1428 N N . ARG A 1 175 ? 3.708 -2.652 -7.043 1.00 80.00 175 ARG A N 1
ATOM 1429 C CA . ARG A 1 175 ? 2.340 -2.911 -7.518 1.00 80.00 175 ARG A CA 1
ATOM 1430 C C . ARG A 1 175 ? 2.279 -3.919 -8.666 1.00 80.00 175 ARG A C 1
ATOM 1432 O O . ARG A 1 175 ? 1.207 -4.367 -9.050 1.00 80.00 175 ARG A O 1
ATOM 1439 N N . LEU A 1 176 ? 3.419 -4.283 -9.252 1.00 82.00 176 LEU A N 1
ATOM 1440 C CA . LEU A 1 176 ? 3.452 -5.284 -10.311 1.00 82.00 176 LEU A CA 1
ATOM 1441 C C . LEU A 1 176 ? 3.472 -6.689 -9.717 1.00 82.00 176 LEU A C 1
ATOM 1443 O O . LEU A 1 176 ? 4.295 -7.007 -8.859 1.00 82.00 176 LEU A O 1
ATOM 1447 N N . SER A 1 177 ? 2.640 -7.578 -10.267 1.00 80.94 177 SER A N 1
ATOM 1448 C CA . SER A 1 177 ? 2.814 -9.015 -10.030 1.00 80.94 177 SER A CA 1
ATOM 1449 C C . SER A 1 177 ? 4.236 -9.459 -10.422 1.00 80.94 177 SER A C 1
ATOM 1451 O O . SER A 1 177 ? 4.825 -8.871 -11.340 1.00 80.94 177 SER A O 1
ATOM 1453 N N . PRO A 1 178 ? 4.789 -10.524 -9.810 1.00 79.38 178 PRO A N 1
ATOM 1454 C CA . PRO A 1 178 ? 6.135 -11.006 -10.129 1.00 79.38 178 PRO A CA 1
ATOM 1455 C C . PRO A 1 178 ? 6.369 -11.226 -11.632 1.00 79.38 178 PRO A C 1
ATOM 1457 O O . PRO A 1 178 ? 7.408 -10.834 -12.166 1.00 79.38 178 PRO A O 1
ATOM 1460 N N . THR A 1 179 ? 5.374 -11.773 -12.336 1.00 82.25 179 THR A N 1
ATOM 1461 C CA . THR A 1 179 ? 5.421 -11.992 -13.788 1.00 82.25 179 THR A CA 1
ATOM 1462 C C . THR A 1 179 ? 5.497 -10.675 -14.560 1.00 82.25 179 THR A C 1
ATOM 1464 O O . THR A 1 179 ? 6.383 -10.506 -15.398 1.00 82.25 179 THR A O 1
ATOM 1467 N N . LYS A 1 180 ? 4.624 -9.706 -14.249 1.00 84.88 180 LYS A N 1
ATOM 1468 C CA . LYS A 1 180 ? 4.623 -8.380 -14.897 1.00 84.88 180 LYS A CA 1
ATOM 1469 C C . LYS A 1 180 ? 5.918 -7.619 -14.616 1.00 84.88 180 LYS A C 1
ATOM 1471 O O . LYS A 1 180 ? 6.485 -7.020 -15.527 1.00 84.88 180 LYS A O 1
ATOM 1476 N N . ALA A 1 181 ? 6.430 -7.699 -13.389 1.00 86.00 181 ALA A N 1
ATOM 1477 C CA . ALA A 1 181 ? 7.709 -7.107 -13.022 1.00 86.00 181 ALA A CA 1
ATOM 1478 C C . ALA A 1 181 ? 8.863 -7.723 -13.831 1.00 86.00 181 ALA A C 1
ATOM 1480 O O . ALA A 1 181 ? 9.734 -7.000 -14.313 1.00 86.00 181 ALA A O 1
ATOM 1481 N N . ASN A 1 182 ? 8.877 -9.044 -14.025 1.00 83.75 182 ASN A N 1
ATOM 1482 C CA . ASN A 1 182 ? 9.903 -9.699 -14.833 1.00 83.75 182 ASN A CA 1
ATOM 1483 C C . ASN A 1 182 ? 9.812 -9.318 -16.319 1.00 83.75 182 ASN A C 1
ATOM 1485 O O . ASN A 1 182 ? 10.834 -9.004 -16.928 1.00 83.75 182 ASN A O 1
ATOM 1489 N N . ASN A 1 183 ? 8.603 -9.279 -16.885 1.00 83.56 183 ASN A N 1
ATOM 1490 C CA . ASN A 1 183 ? 8.379 -8.828 -18.262 1.00 83.56 183 ASN A CA 1
ATOM 1491 C C . ASN A 1 183 ? 8.865 -7.389 -18.457 1.00 83.56 183 ASN A C 1
ATOM 1493 O O . ASN A 1 183 ? 9.603 -7.102 -19.399 1.00 83.56 183 ASN A O 1
ATOM 1497 N N . LEU A 1 184 ? 8.524 -6.497 -17.524 1.00 87.56 184 LEU A N 1
ATOM 1498 C CA . LEU A 1 184 ? 8.965 -5.111 -17.580 1.00 87.56 184 LEU A CA 1
ATOM 1499 C C . LEU A 1 184 ? 10.491 -4.997 -17.465 1.00 87.56 184 LEU A C 1
ATOM 1501 O O . LEU A 1 184 ? 11.109 -4.261 -18.227 1.00 87.56 184 LEU A O 1
ATOM 1505 N N . LYS A 1 185 ? 11.133 -5.759 -16.571 1.00 86.19 185 LYS A N 1
ATOM 1506 C CA . LYS A 1 185 ? 12.604 -5.800 -16.478 1.00 86.19 185 LYS A CA 1
ATOM 1507 C C . LYS A 1 185 ? 13.248 -6.210 -17.799 1.00 86.19 185 LYS A C 1
ATOM 1509 O O . LYS A 1 185 ? 14.270 -5.640 -18.162 1.00 86.19 185 LYS A O 1
ATOM 1514 N N . GLN A 1 186 ? 12.681 -7.189 -18.502 1.00 82.69 186 GLN A N 1
ATOM 1515 C CA . GLN A 1 186 ? 13.192 -7.619 -19.804 1.00 82.69 186 GLN A CA 1
ATOM 1516 C C . GLN A 1 186 ? 13.027 -6.530 -20.865 1.00 82.69 186 GLN A C 1
ATOM 1518 O O . GLN A 1 186 ? 13.993 -6.219 -21.558 1.00 82.69 186 GLN A O 1
ATOM 1523 N N . LEU A 1 187 ? 11.858 -5.889 -20.930 1.00 84.00 187 LEU A N 1
ATOM 1524 C CA . LEU A 1 187 ? 11.610 -4.757 -21.826 1.00 84.00 187 LEU A CA 1
ATOM 1525 C C . LEU A 1 187 ? 12.627 -3.632 -21.605 1.00 84.00 187 LEU A C 1
ATOM 1527 O O . LEU A 1 187 ? 13.190 -3.104 -22.563 1.00 84.00 187 LEU A O 1
ATOM 1531 N N . LEU A 1 188 ? 12.919 -3.323 -20.340 1.00 85.38 188 LEU A N 1
ATOM 1532 C CA . LEU A 1 188 ? 13.844 -2.254 -19.971 1.00 85.38 188 LEU A CA 1
ATOM 1533 C C . LEU A 1 188 ? 15.318 -2.552 -20.263 1.00 85.38 188 LEU A C 1
ATOM 1535 O O . LEU A 1 188 ? 16.129 -1.629 -20.250 1.00 85.38 188 LEU A O 1
ATOM 1539 N N . LYS A 1 189 ? 15.684 -3.804 -20.567 1.00 83.00 189 LYS A N 1
ATOM 1540 C CA . LYS A 1 189 ? 17.028 -4.128 -21.078 1.00 83.00 189 LYS A CA 1
ATOM 1541 C C . LYS A 1 189 ? 17.229 -3.647 -22.515 1.00 83.00 189 LYS A C 1
ATOM 1543 O O . LYS A 1 189 ? 18.367 -3.453 -22.936 1.00 83.00 189 LYS A O 1
ATOM 1548 N N . ASN A 1 190 ? 16.151 -3.456 -23.276 1.00 83.31 190 ASN A N 1
ATOM 1549 C CA . ASN A 1 190 ? 16.233 -2.890 -24.614 1.00 83.31 190 ASN A CA 1
ATOM 1550 C C . ASN A 1 190 ? 16.253 -1.357 -24.516 1.00 83.31 190 ASN A C 1
ATOM 1552 O O . ASN A 1 190 ? 15.209 -0.706 -24.410 1.00 83.31 190 ASN A O 1
ATOM 1556 N N . ASN A 1 191 ? 17.455 -0.778 -24.558 1.00 81.56 191 ASN A N 1
ATOM 1557 C CA . ASN A 1 191 ? 17.660 0.669 -24.436 1.00 81.56 191 ASN A CA 1
ATOM 1558 C C . ASN A 1 191 ? 16.932 1.471 -25.527 1.00 81.56 191 ASN A C 1
ATOM 1560 O O . ASN A 1 191 ? 16.416 2.551 -25.246 1.00 81.56 191 ASN A O 1
ATOM 1564 N N . SER A 1 192 ? 16.850 0.938 -26.753 1.00 82.31 192 SER A N 1
ATOM 1565 C CA . SER A 1 192 ? 16.162 1.609 -27.864 1.00 82.31 192 SER A CA 1
ATOM 1566 C C . SER A 1 192 ? 14.663 1.721 -27.591 1.00 82.31 192 SER A C 1
ATOM 1568 O O . SER A 1 192 ? 14.084 2.805 -27.669 1.00 82.31 192 SER A O 1
ATOM 1570 N N . LEU A 1 193 ? 14.039 0.611 -27.193 1.00 82.19 193 LEU A N 1
ATOM 1571 C CA . LEU A 1 193 ? 12.614 0.578 -26.880 1.00 82.19 193 LEU A CA 1
ATOM 1572 C C . LEU A 1 193 ? 12.291 1.412 -25.632 1.00 82.19 193 LEU A C 1
ATOM 1574 O O . LEU A 1 193 ? 11.329 2.178 -25.627 1.00 82.19 193 LEU A O 1
ATOM 1578 N N . SER A 1 194 ? 13.134 1.323 -24.604 1.00 84.50 194 SER A N 1
ATOM 1579 C CA . SER A 1 194 ? 12.991 2.107 -23.374 1.00 84.50 194 SER A CA 1
ATOM 1580 C C . SER A 1 194 ? 13.049 3.610 -23.642 1.00 84.50 194 SER A C 1
ATOM 1582 O O . SER A 1 194 ? 12.212 4.349 -23.135 1.00 84.50 194 SER A O 1
ATOM 1584 N N . SER A 1 195 ? 13.977 4.063 -24.492 1.00 84.44 195 SER A N 1
ATOM 1585 C CA . SER A 1 195 ? 14.088 5.472 -24.887 1.00 84.44 195 SER A CA 1
ATOM 1586 C C . SER A 1 195 ? 12.847 5.971 -25.642 1.00 84.44 195 SER A C 1
ATOM 1588 O O . SER A 1 195 ? 12.390 7.094 -25.418 1.00 84.44 195 SER A O 1
ATOM 1590 N N . LYS A 1 196 ? 12.246 5.127 -26.490 1.00 87.44 196 LYS A N 1
ATOM 1591 C CA . LYS A 1 196 ? 10.981 5.455 -27.165 1.00 87.44 196 LYS A CA 1
ATOM 1592 C C . LYS A 1 196 ? 9.838 5.605 -26.164 1.00 87.44 196 LYS A C 1
ATOM 1594 O O . LYS A 1 196 ? 9.150 6.621 -26.202 1.00 87.44 196 LYS A O 1
ATOM 1599 N N . PHE A 1 197 ? 9.666 4.665 -25.235 1.00 88.50 197 PHE A N 1
ATOM 1600 C CA . PHE A 1 197 ? 8.661 4.798 -24.173 1.00 88.50 197 PHE A CA 1
ATOM 1601 C C . PHE A 1 197 ? 8.873 6.050 -23.319 1.00 88.50 197 PHE A C 1
ATOM 1603 O O . PHE A 1 197 ? 7.913 6.758 -23.019 1.00 88.50 197 PHE A O 1
ATOM 1610 N N . ASP A 1 198 ? 10.124 6.367 -22.999 1.00 89.31 198 ASP A N 1
ATOM 1611 C CA . ASP A 1 198 ? 10.496 7.568 -22.256 1.00 89.31 198 ASP A CA 1
ATOM 1612 C C . ASP A 1 198 ? 10.042 8.858 -22.960 1.00 89.31 198 ASP A C 1
ATOM 1614 O O . ASP A 1 198 ? 9.501 9.762 -22.324 1.00 89.31 198 ASP A O 1
ATOM 1618 N N . SER A 1 199 ? 10.168 8.928 -24.289 1.00 90.00 199 SER A N 1
ATOM 1619 C CA . SER A 1 199 ? 9.680 10.070 -25.079 1.00 90.00 199 SER A CA 1
ATOM 1620 C C . SER A 1 199 ? 8.152 10.245 -25.047 1.00 90.00 199 SER A C 1
ATOM 1622 O O . SER A 1 199 ? 7.648 11.355 -25.255 1.00 90.00 199 SER A O 1
ATOM 1624 N N . LEU A 1 200 ? 7.415 9.165 -24.757 1.00 90.12 200 LEU A N 1
ATOM 1625 C CA . LEU A 1 200 ? 5.952 9.126 -24.707 1.00 90.12 200 LEU A CA 1
ATOM 1626 C C . LEU A 1 200 ? 5.391 9.424 -23.309 1.00 90.12 200 LEU A C 1
ATOM 1628 O O . LEU A 1 200 ? 4.181 9.607 -23.161 1.00 90.12 200 LEU A O 1
ATOM 1632 N N . LEU A 1 201 ? 6.236 9.529 -22.275 1.00 88.75 201 LEU A N 1
ATOM 1633 C CA . LEU A 1 201 ? 5.790 9.761 -20.892 1.00 88.75 201 LEU A CA 1
ATOM 1634 C C . LEU A 1 201 ? 4.976 11.050 -20.729 1.00 88.75 201 LEU A C 1
ATOM 1636 O O . LEU A 1 201 ? 4.098 11.120 -19.863 1.00 88.75 201 LEU A O 1
ATOM 1640 N N . LYS A 1 202 ? 5.223 12.053 -21.579 1.00 87.50 202 LYS A N 1
ATOM 1641 C CA . LYS A 1 202 ? 4.501 13.335 -21.598 1.00 87.50 202 LYS A CA 1
ATOM 1642 C C . LYS A 1 202 ? 3.029 13.224 -22.014 1.00 87.50 202 LYS A C 1
ATOM 1644 O O . LYS A 1 202 ? 2.270 14.151 -21.760 1.00 87.50 202 LYS A O 1
ATOM 1649 N N . PHE A 1 203 ? 2.614 12.099 -22.596 1.00 87.44 203 PHE A N 1
ATOM 1650 C CA . PHE A 1 203 ? 1.247 11.869 -23.064 1.00 87.44 203 PHE A CA 1
ATOM 1651 C C . PHE A 1 203 ? 0.536 10.839 -22.174 1.00 87.44 203 PHE A C 1
ATOM 1653 O O . PHE A 1 203 ? 0.573 9.648 -22.475 1.00 87.44 203 PHE A O 1
ATOM 1660 N N . PRO A 1 204 ? -0.107 11.251 -21.066 1.00 80.81 204 PRO A N 1
ATOM 1661 C CA . PRO A 1 204 ? -0.731 10.317 -20.127 1.00 80.81 204 PRO A CA 1
ATOM 1662 C C . PRO A 1 204 ? -1.848 9.463 -20.749 1.00 80.81 204 PRO A C 1
ATOM 1664 O O . PRO A 1 204 ? -2.013 8.323 -20.336 1.00 80.81 204 PRO A O 1
ATOM 1667 N N . GLY A 1 205 ? -2.556 9.963 -21.768 1.00 80.38 205 GLY A N 1
ATOM 1668 C CA . GLY A 1 205 ? -3.675 9.253 -22.402 1.00 80.38 205 GLY A CA 1
ATOM 1669 C C . GLY A 1 205 ? -3.304 7.984 -23.182 1.00 80.38 205 GLY A C 1
ATOM 1670 O O . GLY A 1 205 ? -4.192 7.216 -23.511 1.00 80.38 205 GLY A O 1
ATOM 1671 N N . LEU A 1 206 ? -2.019 7.737 -23.459 1.00 84.81 206 LEU A N 1
ATOM 1672 C CA . LEU A 1 206 ? -1.571 6.544 -24.200 1.00 84.81 206 LEU A CA 1
ATOM 1673 C C . LEU A 1 206 ? -1.406 5.295 -23.322 1.00 84.81 206 LEU A C 1
ATOM 1675 O O . LEU A 1 206 ? -1.146 4.210 -23.832 1.00 84.81 206 LEU A O 1
ATOM 1679 N N . TRP A 1 207 ? -1.458 5.458 -22.003 1.00 85.19 207 TRP A N 1
ATOM 1680 C CA . TRP A 1 207 ? -1.030 4.438 -21.049 1.00 85.19 207 TRP A CA 1
ATOM 1681 C C . TRP A 1 207 ? -2.149 3.550 -20.483 1.00 85.19 207 TRP A C 1
ATOM 1683 O O . TRP A 1 207 ? -1.832 2.394 -20.217 1.00 85.19 207 TRP A O 1
ATOM 1693 N N . PRO A 1 208 ? -3.416 3.988 -20.329 1.00 82.00 208 PRO A N 1
ATOM 1694 C CA . PRO A 1 208 ? -4.474 3.145 -19.761 1.00 82.00 208 PRO A CA 1
ATOM 1695 C C . PRO A 1 208 ? -4.645 1.776 -20.440 1.00 82.00 208 PRO A C 1
ATOM 1697 O O . PRO A 1 208 ? -4.853 0.769 -19.768 1.00 82.00 208 PRO A O 1
ATOM 1700 N N . ASP A 1 209 ? -4.476 1.715 -21.761 1.00 82.62 209 ASP A N 1
ATOM 1701 C CA . ASP A 1 209 ? -4.705 0.488 -22.536 1.00 82.62 209 ASP A CA 1
ATOM 1702 C C . ASP A 1 209 ? -3.471 -0.426 -22.637 1.00 82.62 209 ASP A C 1
ATOM 1704 O O . ASP A 1 209 ? -3.542 -1.535 -23.174 1.00 82.62 209 ASP A O 1
ATOM 1708 N N . ILE A 1 210 ? -2.313 0.001 -22.121 1.00 83.06 210 ILE A N 1
ATOM 1709 C CA . ILE A 1 210 ? -1.093 -0.810 -22.167 1.00 83.06 210 ILE A CA 1
ATOM 1710 C C . ILE A 1 210 ? -1.190 -1.931 -21.133 1.00 83.06 210 ILE A C 1
ATOM 1712 O O . ILE A 1 210 ? -1.221 -1.689 -19.928 1.00 83.06 210 ILE A O 1
ATOM 1716 N N . GLN A 1 211 ? -1.131 -3.177 -21.604 1.00 82.12 211 GLN A N 1
ATOM 1717 C CA . GLN A 1 211 ? -1.132 -4.365 -20.753 1.00 82.12 211 GLN A CA 1
ATOM 1718 C C . GLN A 1 211 ? 0.271 -4.958 -20.631 1.00 82.12 211 GLN A C 1
ATOM 1720 O O . GLN A 1 211 ? 0.817 -5.520 -21.586 1.00 82.12 211 GLN A O 1
ATOM 1725 N N . LEU A 1 212 ? 0.843 -4.914 -19.423 1.00 76.38 212 LEU A N 1
ATOM 1726 C CA . LEU A 1 212 ? 2.183 -5.445 -19.165 1.00 76.38 212 LEU A CA 1
ATOM 1727 C C . LEU A 1 212 ? 2.244 -6.970 -19.352 1.00 76.38 212 LEU A C 1
ATOM 1729 O O . LEU A 1 212 ? 3.297 -7.548 -19.646 1.00 76.38 212 LEU A O 1
ATOM 1733 N N . GLY A 1 213 ? 1.088 -7.619 -19.209 1.00 66.19 213 GLY A N 1
ATOM 1734 C CA . GLY A 1 213 ? 0.894 -9.034 -19.490 1.00 66.19 213 GLY A CA 1
ATOM 1735 C C . GLY A 1 213 ? 1.241 -9.426 -20.927 1.00 66.19 213 GLY A C 1
ATOM 1736 O O . GLY A 1 213 ? 1.790 -10.504 -21.105 1.00 66.19 213 GLY A O 1
ATOM 1737 N N . MET A 1 214 ? 1.026 -8.569 -21.932 1.00 64.94 214 MET A N 1
ATOM 1738 C CA . MET A 1 214 ? 1.219 -8.924 -23.351 1.00 64.94 214 MET A CA 1
ATOM 1739 C C . MET A 1 214 ? 2.658 -8.758 -23.862 1.00 64.94 214 MET A C 1
ATOM 1741 O O . MET A 1 214 ? 2.976 -9.201 -24.964 1.00 64.94 214 MET A O 1
ATOM 1745 N N . PHE A 1 215 ? 3.570 -8.162 -23.084 1.00 66.75 215 PHE A N 1
ATOM 1746 C CA . PHE A 1 215 ? 4.935 -7.916 -23.574 1.00 66.75 215 PHE A CA 1
ATOM 1747 C C . PHE A 1 215 ? 5.767 -9.183 -23.789 1.00 66.75 215 PHE A C 1
ATOM 1749 O O . PHE A 1 215 ? 6.727 -9.134 -24.551 1.00 66.75 215 PHE A O 1
ATOM 1756 N N . HIS A 1 216 ? 5.399 -10.323 -23.192 1.00 60.91 216 HIS A N 1
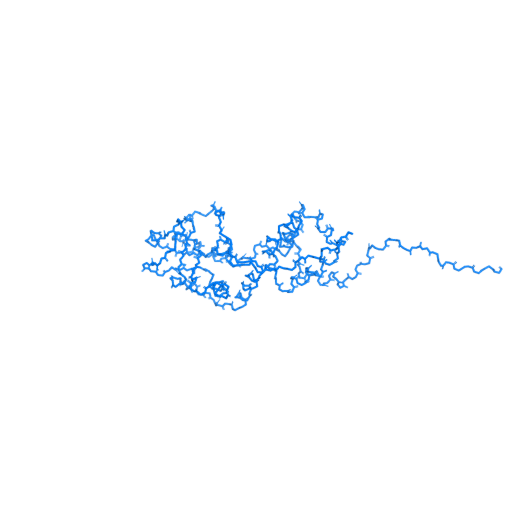ATOM 1757 C CA . HIS A 1 216 ? 6.031 -11.603 -23.533 1.00 60.91 216 HIS A CA 1
ATOM 1758 C C . HIS A 1 216 ? 5.813 -11.952 -25.018 1.00 60.91 216 HIS A C 1
ATOM 1760 O O . HIS A 1 216 ? 6.748 -12.385 -25.690 1.00 60.91 216 HIS A O 1
ATOM 1766 N N . THR A 1 217 ? 4.622 -11.668 -25.557 1.00 59.31 217 THR A N 1
ATOM 1767 C CA . THR A 1 217 ? 4.300 -11.806 -26.983 1.00 59.31 217 THR A CA 1
ATOM 1768 C C . THR A 1 217 ? 5.084 -10.809 -27.823 1.00 59.31 217 THR A C 1
ATOM 1770 O O . THR A 1 217 ? 5.593 -11.169 -28.873 1.00 59.31 217 THR A O 1
ATOM 1773 N N . LEU A 1 218 ? 5.247 -9.577 -27.339 1.00 57.72 218 LEU A N 1
ATOM 1774 C CA . LEU A 1 218 ? 5.981 -8.513 -28.034 1.00 57.72 218 LEU A CA 1
ATOM 1775 C C . LEU A 1 218 ? 7.500 -8.772 -28.083 1.00 57.72 218 LEU A C 1
ATOM 1777 O O . LEU A 1 218 ? 8.167 -8.344 -29.014 1.00 57.72 218 LEU A O 1
ATOM 1781 N N . HIS A 1 219 ? 8.047 -9.500 -27.106 1.00 53.31 219 HIS A N 1
ATOM 1782 C CA . HIS A 1 219 ? 9.434 -9.976 -27.114 1.00 53.31 219 HIS A CA 1
ATOM 1783 C C . HIS A 1 219 ? 9.614 -11.239 -27.980 1.00 53.31 219 HIS A C 1
ATOM 1785 O O . HIS A 1 219 ? 10.683 -11.457 -28.550 1.00 53.31 219 HIS A O 1
ATOM 1791 N N . GLY A 1 220 ? 8.586 -12.093 -28.064 1.00 52.22 220 GLY A N 1
ATOM 1792 C CA . GLY A 1 220 ? 8.571 -13.287 -28.919 1.00 52.22 220 GLY A CA 1
ATOM 1793 C C . GLY A 1 220 ? 8.335 -12.970 -30.398 1.00 52.22 220 GLY A C 1
ATOM 1794 O O . GLY A 1 220 ? 8.919 -13.609 -31.274 1.00 52.22 220 GLY A O 1
ATOM 1795 N N . ALA A 1 221 ? 7.538 -11.939 -30.676 1.00 54.31 221 ALA A N 1
ATOM 1796 C CA . ALA A 1 221 ? 7.415 -11.307 -31.974 1.00 54.31 221 ALA A CA 1
ATOM 1797 C C . ALA A 1 221 ? 8.716 -10.547 -32.240 1.00 54.31 221 ALA A C 1
ATOM 1799 O O . ALA A 1 221 ? 8.872 -9.386 -31.876 1.00 54.31 221 ALA A O 1
ATOM 1800 N N . LYS A 1 222 ? 9.700 -11.224 -32.829 1.00 48.25 222 LYS A N 1
ATOM 1801 C CA . LYS A 1 222 ? 10.901 -10.589 -33.375 1.00 48.25 222 LYS A CA 1
ATOM 1802 C C . LYS A 1 222 ? 10.475 -9.636 -34.499 1.00 48.25 222 LYS A C 1
ATOM 1804 O O . LYS A 1 222 ? 10.562 -10.011 -35.660 1.00 48.25 222 LYS A O 1
ATOM 1809 N N . CYS A 1 223 ? 9.966 -8.448 -34.172 1.00 48.97 223 CYS A N 1
ATOM 1810 C CA . CYS A 1 223 ? 9.587 -7.436 -35.153 1.00 48.97 223 CYS A CA 1
ATOM 1811 C C . CYS A 1 223 ? 10.869 -6.935 -35.844 1.00 48.97 223 CYS A C 1
ATOM 1813 O O . CYS A 1 223 ? 11.656 -6.241 -35.195 1.00 48.97 223 CYS A O 1
ATOM 1815 N N . PRO A 1 224 ? 11.124 -7.268 -37.126 1.00 45.94 224 PRO A N 1
ATOM 1816 C CA . PRO A 1 224 ? 12.384 -6.950 -37.805 1.00 45.94 224 PRO A CA 1
ATOM 1817 C C . PRO A 1 224 ? 12.455 -5.501 -38.317 1.00 45.94 224 PRO A C 1
ATOM 1819 O O . PRO A 1 224 ? 13.349 -5.150 -39.080 1.00 45.94 224 PRO A O 1
ATOM 1822 N N . GLU A 1 225 ? 11.504 -4.643 -37.952 1.00 53.41 225 GLU A N 1
ATOM 1823 C CA . GLU A 1 225 ? 11.117 -3.489 -38.778 1.00 53.41 225 GLU A CA 1
ATOM 1824 C C . GLU A 1 225 ? 12.009 -2.246 -38.636 1.00 53.41 225 GLU A C 1
ATOM 1826 O O . GLU A 1 225 ? 11.624 -1.143 -39.002 1.00 53.41 225 GLU A O 1
ATOM 1831 N N . VAL A 1 226 ? 13.241 -2.412 -38.160 1.00 41.69 226 VAL A N 1
ATOM 1832 C CA . VAL A 1 226 ? 14.313 -1.427 -38.353 1.00 41.69 226 VAL A CA 1
ATOM 1833 C C . VAL A 1 226 ? 15.653 -2.144 -38.508 1.00 41.69 226 VAL A C 1
ATOM 1835 O O . VAL A 1 226 ? 16.526 -2.069 -37.648 1.00 41.69 226 VAL A O 1
ATOM 1838 N N . TRP A 1 227 ? 15.840 -2.790 -39.657 1.00 31.97 227 TRP A N 1
ATOM 1839 C CA . TRP A 1 227 ? 17.156 -2.854 -40.293 1.00 31.97 227 TRP A CA 1
ATOM 1840 C C . TRP A 1 227 ? 17.221 -1.856 -41.455 1.00 31.97 227 TRP A C 1
ATOM 1842 O O . TRP A 1 227 ? 17.044 -2.241 -42.609 1.00 31.97 227 TRP A O 1
ATOM 1852 N N . PRO A 1 228 ? 17.506 -0.567 -41.218 1.00 40.53 228 PRO A N 1
ATOM 1853 C CA . PRO A 1 228 ? 18.213 0.202 -42.217 1.00 40.53 228 PRO A CA 1
ATOM 1854 C C . PRO A 1 228 ? 19.718 -0.041 -42.016 1.00 40.53 228 PRO A C 1
ATOM 1856 O O . PRO A 1 228 ? 20.214 0.019 -40.893 1.00 40.53 228 PRO A O 1
ATOM 1859 N N . PHE A 1 229 ? 20.428 -0.278 -43.120 1.00 37.34 229 PHE A N 1
ATOM 1860 C CA . PHE A 1 229 ? 21.891 -0.389 -43.246 1.00 37.34 229 PHE A CA 1
ATOM 1861 C C . PHE A 1 229 ? 22.520 -1.768 -43.000 1.00 37.34 229 PHE A C 1
ATOM 1863 O O . PHE A 1 229 ? 23.201 -1.987 -42.007 1.00 37.34 229 PHE A O 1
ATOM 1870 N N . GLN A 1 230 ? 22.396 -2.647 -43.999 1.00 34.69 230 GLN A N 1
ATOM 1871 C CA . GLN A 1 230 ? 23.545 -3.355 -44.589 1.00 34.69 230 GLN A CA 1
ATOM 1872 C C . GLN A 1 230 ? 23.146 -3.933 -45.959 1.00 34.69 230 GLN A C 1
ATOM 1874 O O . GLN A 1 230 ? 22.976 -5.130 -46.147 1.00 34.69 230 GLN A O 1
ATOM 1879 N N . TYR A 1 231 ? 22.972 -3.039 -46.935 1.00 38.28 231 TYR A N 1
ATOM 1880 C CA . TYR A 1 231 ? 22.982 -3.390 -48.354 1.00 38.28 231 TYR A CA 1
ATOM 1881 C C . TYR A 1 231 ? 24.314 -2.900 -48.921 1.00 38.28 231 TYR A C 1
ATOM 1883 O O . TYR A 1 231 ? 24.418 -1.739 -49.300 1.00 38.28 231 TYR A O 1
ATOM 1891 N N . GLN A 1 232 ? 25.341 -3.752 -48.946 1.00 32.66 232 GLN A N 1
ATOM 1892 C CA . GLN A 1 232 ? 26.474 -3.580 -49.858 1.00 32.66 232 GLN A CA 1
ATOM 1893 C C . GLN A 1 232 ? 26.966 -4.937 -50.382 1.00 32.66 232 GLN A C 1
ATOM 1895 O O . GLN A 1 232 ? 27.587 -5.717 -49.672 1.00 32.66 232 GLN A O 1
ATOM 1900 N N . ALA A 1 233 ? 26.647 -5.128 -51.666 1.00 36.66 233 ALA A N 1
ATOM 1901 C CA . ALA A 1 233 ? 27.398 -5.807 -52.718 1.00 36.66 233 ALA A CA 1
ATOM 1902 C C . ALA A 1 233 ? 27.767 -7.291 -52.544 1.00 36.66 233 ALA A C 1
ATOM 1904 O O . ALA A 1 233 ? 28.822 -7.651 -52.035 1.00 36.66 233 ALA A O 1
ATOM 1905 N N . GLY A 1 234 ? 26.943 -8.137 -53.163 1.00 35.47 234 GLY A N 1
ATOM 1906 C CA . GLY A 1 234 ? 27.312 -9.479 -53.606 1.00 35.47 234 GLY A CA 1
ATOM 1907 C C . GLY A 1 234 ? 26.659 -9.802 -54.950 1.00 35.47 234 GLY A C 1
ATOM 1908 O O . GLY A 1 234 ? 25.972 -10.808 -55.061 1.00 35.47 234 GLY A O 1
ATOM 1909 N N . TYR A 1 235 ? 26.804 -8.926 -55.952 1.00 36.06 235 TYR A N 1
ATOM 1910 C CA . TYR A 1 235 ? 26.497 -9.286 -57.339 1.00 36.06 235 TYR A CA 1
ATOM 1911 C C . TYR A 1 235 ? 27.761 -9.861 -57.974 1.00 36.06 235 TYR A C 1
ATOM 1913 O O . TYR A 1 235 ? 28.662 -9.126 -58.369 1.00 36.06 235 TYR A O 1
ATOM 1921 N N . GLY A 1 236 ? 27.815 -11.190 -58.042 1.00 39.69 236 GLY A N 1
ATOM 1922 C CA . GLY A 1 236 ? 28.648 -11.878 -59.012 1.00 39.69 236 GLY A CA 1
ATOM 1923 C C . GLY A 1 236 ? 28.018 -11.726 -60.392 1.00 39.69 236 GLY A C 1
ATOM 1924 O O . GLY A 1 236 ? 26.891 -12.165 -60.608 1.00 39.69 236 GLY A O 1
ATOM 1925 N N . ILE A 1 237 ? 28.747 -11.106 -61.314 1.00 34.28 237 ILE A N 1
ATOM 1926 C CA . ILE A 1 237 ? 28.547 -11.283 -62.749 1.00 34.28 237 ILE A CA 1
ATOM 1927 C C . ILE A 1 237 ? 29.909 -11.698 -63.296 1.00 34.28 237 ILE A C 1
ATOM 1929 O O . ILE A 1 237 ? 30.857 -10.916 -63.290 1.00 34.28 237 ILE A O 1
ATOM 1933 N N . SER A 1 238 ? 29.992 -12.969 -63.686 1.00 35.66 238 SER A N 1
ATOM 1934 C CA . SER A 1 238 ? 31.051 -13.501 -64.536 1.00 35.66 238 SER A CA 1
ATOM 1935 C C . SER A 1 238 ? 30.863 -12.906 -65.927 1.00 35.66 238 SER A C 1
ATOM 1937 O O . SER A 1 238 ? 29.760 -12.972 -66.468 1.00 35.66 238 SER A O 1
ATOM 1939 N N . VAL A 1 239 ? 31.917 -12.316 -66.476 1.00 34.94 239 VAL A N 1
ATOM 1940 C CA . VAL A 1 239 ? 32.007 -11.950 -67.892 1.00 34.94 239 VAL A CA 1
ATOM 1941 C C . VAL A 1 239 ? 33.022 -12.905 -68.501 1.00 34.94 239 VAL A C 1
ATOM 1943 O O . VAL A 1 239 ? 34.197 -12.838 -68.141 1.00 34.94 239 VAL A O 1
ATOM 1946 N N . ASP A 1 240 ? 32.527 -13.806 -69.345 1.00 41.78 240 ASP A N 1
ATOM 1947 C CA . ASP A 1 240 ? 33.281 -14.326 -70.488 1.00 41.78 240 ASP A CA 1
ATOM 1948 C C . ASP A 1 240 ? 33.067 -13.368 -71.670 1.00 41.78 240 ASP A C 1
ATOM 1950 O O . ASP A 1 240 ? 31.928 -12.850 -71.802 1.00 41.78 240 ASP A O 1
#

Radius of gyration: 24.27 Å; chains: 1; bounding box: 58×32×96 Å